Protein AF-A0A938YVT5-F1 (afdb_monomer_lite)

Foldseek 3Di:
DKDKDKAPLADDDPVLQVVLQVVLVVDPQWPHKGKDFLDPVVLVVCVVVVRHDPVSVPGDRRIIMMMTDGDDPVCVVVSVVSSVVSVVVVVVVPPDDDDDDDDPVVVCVVCVVAQEDEADDAQVPVLVVLVVQVVSNHAYAACHDPHDLVSLLVSLVSQLVSLHAHQDDNFQWKQAQNNTDHDADNADAAAEAEEELFHVLLRLLQVLLRVVVGHYRIHGHRHNCCLEPSNLNSNVLSSVVVLLPPPSHQEYEYEHEAGDPVSVVVNVVSQVPGPHQYEYEHEPDDDPDADVSYHYDHDSNLSSVQRNCSVVVHDDDDDPPPDPPDPDDDDPPPDDDDDDDPGPVVLSSVQSVCCVVVVPDDPVDPDPPDNDDD

Radius of gyration: 23.54 Å; chains: 1; bounding box: 51×66×63 Å

Secondary structure (DSSP, 8-state):
-EEEEEETT----HHHHHHHHHHHTTSTTEEEEEEEE--HHHHHHHHHTT---GGGGG--TTSEEEEEEES-TTHHHHHHHHHHHHHHHHHH---S-----SSHHHHHHHTTT--EEEE-S-GGGHHHHHHHHHHTT-EEEE------HHHHHHHHHHHHHTT--EE-SS--EEEETTEEEES-----EEEEEEEEE-HHHHHHHHHHHHHTT--EEEEEE--TTTTSTTT-SHHHHHHHHHHHH-TT--EEEEEESS--HHHHHHHHHHHHH-SS-EEEEETT------BTTEEEESSHHHHHHHHHHHHHTPPP---------------TT--------S-HHHHHHHHHHHHHHHT--------TT-S---

Structure (mmCIF, N/CA/C/O backbone):
data_AF-A0A938YVT5-F1
#
_entry.id   AF-A0A938YVT5-F1
#
loop_
_atom_site.group_PDB
_atom_site.id
_atom_site.type_symbol
_atom_site.label_atom_id
_atom_site.label_alt_id
_atom_site.label_comp_id
_atom_site.label_asym_id
_atom_site.label_entity_id
_atom_site.label_seq_id
_atom_site.pdbx_PDB_ins_code
_atom_site.Cartn_x
_atom_site.Cartn_y
_atom_site.Cartn_z
_atom_site.occupancy
_atom_site.B_iso_or_equiv
_atom_site.auth_seq_id
_atom_site.auth_comp_id
_atom_site.auth_asym_id
_atom_site.auth_atom_id
_atom_site.pdbx_PDB_model_num
ATOM 1 N N . MET A 1 1 ? -19.093 25.536 27.080 1.00 87.38 1 MET A N 1
ATOM 2 C CA . MET A 1 1 ? -18.397 24.884 28.216 1.00 87.38 1 MET A CA 1
ATOM 3 C C . MET A 1 1 ? -18.103 23.457 27.808 1.00 87.38 1 MET A C 1
ATOM 5 O O . MET A 1 1 ? -18.928 22.855 27.132 1.00 87.38 1 MET A O 1
ATOM 9 N N . LEU A 1 2 ? -16.939 22.921 28.187 1.00 93.06 2 LEU A N 1
ATOM 10 C CA . LEU A 1 2 ? -16.580 21.554 27.817 1.00 93.06 2 LEU A CA 1
ATOM 11 C C . LEU A 1 2 ? -17.242 20.542 28.752 1.00 93.06 2 LEU A C 1
ATOM 13 O O . LEU A 1 2 ? -17.018 20.585 29.959 1.00 93.06 2 LEU A O 1
ATOM 17 N N . HIS A 1 3 ? -17.982 19.600 28.178 1.00 92.88 3 HIS A N 1
ATOM 18 C CA . HIS A 1 3 ? -18.572 18.459 28.871 1.00 92.88 3 HIS A CA 1
ATOM 19 C C . HIS A 1 3 ? -17.987 17.167 28.312 1.00 92.88 3 HIS A C 1
ATOM 21 O O . HIS A 1 3 ? -17.927 16.986 27.096 1.00 92.88 3 HIS A O 1
ATOM 27 N N . THR A 1 4 ? -17.531 16.270 29.189 1.00 94.38 4 THR A N 1
ATOM 28 C CA . THR A 1 4 ? -16.936 14.989 28.788 1.00 94.38 4 THR A CA 1
ATOM 29 C C . THR A 1 4 ? -17.816 13.824 29.196 1.00 94.38 4 THR A C 1
ATOM 31 O O . THR A 1 4 ? -18.250 13.716 30.338 1.00 94.38 4 THR A O 1
ATOM 34 N N . ILE A 1 5 ? -18.045 12.915 28.255 1.00 93.50 5 ILE A N 1
ATOM 35 C CA . ILE A 1 5 ? -18.789 11.679 28.475 1.00 93.50 5 ILE A CA 1
ATOM 36 C C . ILE A 1 5 ? -17.874 10.512 28.116 1.00 93.50 5 ILE A C 1
ATOM 38 O O . ILE A 1 5 ? -17.305 10.464 27.026 1.00 93.50 5 ILE A O 1
ATOM 42 N N . ILE A 1 6 ? -17.723 9.561 29.038 1.00 94.31 6 ILE A N 1
ATOM 43 C CA . ILE A 1 6 ? -16.903 8.361 28.839 1.00 94.31 6 ILE A CA 1
ATOM 44 C C . ILE A 1 6 ? -17.820 7.141 28.846 1.00 94.31 6 ILE A C 1
ATOM 46 O O . ILE A 1 6 ? -18.331 6.748 29.896 1.00 94.31 6 ILE A O 1
ATOM 50 N N . GLN A 1 7 ? -17.986 6.504 27.689 1.00 91.88 7 GLN A N 1
ATOM 51 C CA . GLN A 1 7 ? -18.681 5.227 27.580 1.00 91.88 7 GLN A CA 1
ATOM 52 C C . GLN A 1 7 ? -17.684 4.077 27.746 1.00 91.88 7 GLN A C 1
ATOM 54 O O . GLN A 1 7 ? -16.850 3.797 26.879 1.00 91.88 7 GLN A O 1
ATOM 59 N N . LYS A 1 8 ? -17.751 3.428 28.912 1.00 90.81 8 LYS A N 1
ATOM 60 C CA . LYS A 1 8 ? -16.802 2.388 29.316 1.00 90.81 8 LYS A CA 1
ATOM 61 C C . LYS A 1 8 ? -16.929 1.123 28.475 1.00 90.81 8 LYS A C 1
ATOM 63 O O . LYS A 1 8 ? -18.033 0.623 28.283 1.00 90.81 8 LYS A O 1
ATOM 68 N N . ASN A 1 9 ? -15.787 0.572 28.056 1.00 85.56 9 ASN A N 1
ATOM 69 C CA . ASN A 1 9 ? -15.694 -0.649 27.241 1.00 85.56 9 ASN A CA 1
ATOM 70 C C . ASN A 1 9 ? -16.525 -0.613 25.942 1.00 85.56 9 ASN A C 1
ATOM 72 O O . ASN A 1 9 ? -16.934 -1.664 25.447 1.00 85.56 9 ASN A O 1
ATOM 76 N N . ASN A 1 10 ? -16.784 0.577 25.397 1.00 85.19 10 ASN A N 1
ATOM 77 C CA . ASN A 1 10 ? -17.474 0.742 24.125 1.00 85.19 10 ASN A CA 1
ATOM 78 C C . ASN A 1 10 ? -16.449 0.999 23.014 1.00 85.19 10 ASN A C 1
ATOM 80 O O . ASN A 1 10 ? -16.225 2.137 22.613 1.00 85.19 10 ASN A O 1
ATOM 84 N N . TYR A 1 11 ? -15.768 -0.057 22.566 1.00 84.38 11 TYR A N 1
ATOM 85 C CA . TYR A 1 11 ? -14.802 0.060 21.476 1.00 84.38 11 TYR A CA 1
ATOM 86 C C . TYR A 1 11 ? -15.515 0.260 20.138 1.00 84.38 11 TYR A C 1
ATOM 88 O O . TYR A 1 11 ? -16.380 -0.534 19.775 1.00 84.38 11 TYR A O 1
ATOM 96 N N . GLN A 1 12 ? -15.105 1.288 19.396 1.00 83.75 12 GLN A N 1
ATOM 97 C CA . GLN A 1 12 ? -15.623 1.607 18.069 1.00 83.75 12 GLN A CA 1
ATOM 98 C C . GLN A 1 12 ? -14.471 1.871 17.096 1.00 83.75 12 GLN A C 1
ATOM 100 O O . GLN A 1 12 ? -13.411 2.371 17.483 1.00 83.75 12 GLN A O 1
ATOM 105 N N . ASP A 1 13 ? -14.691 1.550 15.820 1.00 80.38 13 ASP A N 1
ATOM 106 C CA . ASP A 1 13 ? -13.748 1.892 14.755 1.00 80.38 13 ASP A CA 1
ATOM 107 C C . ASP A 1 13 ? -13.672 3.418 14.552 1.00 80.38 13 ASP A C 1
ATOM 109 O O . ASP A 1 13 ? -14.648 4.148 14.743 1.00 80.38 13 ASP A O 1
ATOM 113 N N . SER A 1 14 ? -12.505 3.916 14.137 1.00 78.38 14 SER A N 1
ATOM 114 C CA . SER A 1 14 ? -12.262 5.356 13.980 1.00 78.38 14 SER A CA 1
ATOM 115 C C . SER A 1 14 ? -13.171 6.019 12.935 1.00 78.38 14 SER A C 1
ATOM 117 O O . SER A 1 14 ? -13.504 7.193 13.086 1.00 78.38 14 SER A O 1
ATOM 119 N N . ILE A 1 15 ? -13.626 5.288 11.911 1.00 79.75 15 ILE A N 1
ATOM 120 C CA . ILE A 1 15 ? -14.583 5.786 10.912 1.00 79.75 15 ILE A CA 1
ATOM 121 C C . ILE A 1 15 ? -15.955 5.998 11.551 1.00 79.75 15 ILE A C 1
ATOM 123 O O . ILE A 1 15 ? -16.574 7.039 11.335 1.00 79.75 15 ILE A O 1
ATOM 127 N N . VAL A 1 16 ? -16.417 5.044 12.366 1.00 86.44 16 VAL A N 1
ATOM 128 C CA . VAL A 1 16 ? -17.695 5.148 13.091 1.00 86.44 16 VAL A CA 1
ATOM 129 C C . VAL A 1 16 ? -17.673 6.381 13.993 1.00 86.44 16 VAL A C 1
ATOM 131 O O . VAL A 1 16 ? -18.601 7.185 13.956 1.00 86.44 16 VAL A O 1
ATOM 134 N N . LEU A 1 17 ? -16.577 6.584 14.727 1.00 91.38 17 LEU A N 1
ATOM 135 C CA . LEU A 1 17 ? -16.385 7.736 15.612 1.00 91.38 17 LEU A CA 1
ATOM 136 C C . LEU A 1 17 ? -16.320 9.074 14.859 1.00 91.38 17 LEU A C 1
ATOM 138 O O . LEU A 1 17 ? -16.900 10.064 15.305 1.00 91.38 17 LEU A O 1
ATOM 142 N N . MET A 1 18 ? -15.662 9.111 13.698 1.00 89.50 18 MET A N 1
ATOM 143 C CA . MET A 1 18 ? -15.599 10.303 12.846 1.00 89.50 18 MET A CA 1
ATOM 144 C C . MET A 1 18 ? -16.979 10.662 12.278 1.00 89.50 18 MET A C 1
ATOM 146 O O . MET A 1 18 ? -17.389 11.821 12.321 1.00 89.50 18 MET A O 1
ATOM 150 N N . LEU A 1 19 ? -17.713 9.674 11.761 1.00 90.56 19 LEU A N 1
ATOM 151 C CA . LEU A 1 19 ? -19.069 9.871 11.249 1.00 90.56 19 LEU A CA 1
ATOM 152 C C . LEU A 1 19 ? -20.026 10.317 12.359 1.00 90.56 19 LEU A C 1
ATOM 154 O O . LEU A 1 19 ? -20.829 11.222 12.138 1.00 90.56 19 LEU A O 1
ATOM 158 N N . LEU A 1 20 ? -19.898 9.734 13.553 1.00 93.75 20 LEU A N 1
ATOM 159 C CA . LEU A 1 20 ? -20.647 10.154 14.729 1.00 93.75 20 LEU A CA 1
ATOM 160 C C . LEU A 1 20 ? -20.314 11.602 15.109 1.00 93.75 20 LEU A C 1
ATOM 162 O O . LEU A 1 20 ? -21.226 12.398 15.294 1.00 93.75 20 LEU A O 1
ATOM 166 N N . THR A 1 21 ? -19.030 11.972 15.145 1.00 94.31 21 THR A N 1
ATOM 167 C CA . THR A 1 21 ? -18.591 13.356 15.403 1.00 94.31 21 THR A CA 1
ATOM 168 C C . THR A 1 21 ? -19.247 14.332 14.426 1.00 94.31 21 THR A C 1
ATOM 170 O O . THR A 1 21 ? -19.845 15.319 14.850 1.00 94.31 21 THR A O 1
ATOM 173 N N . ASN A 1 22 ? -19.215 14.027 13.125 1.00 92.56 22 ASN A N 1
ATOM 174 C CA . ASN A 1 22 ? -19.848 14.860 12.102 1.00 92.56 22 ASN A CA 1
ATOM 175 C C . ASN A 1 22 ? -21.363 14.965 12.291 1.00 92.56 22 ASN A C 1
ATOM 177 O O . ASN A 1 22 ? -21.921 16.036 12.083 1.00 92.56 22 ASN A O 1
ATOM 181 N N . ARG A 1 23 ? -22.027 13.874 12.693 1.00 92.19 23 ARG A N 1
ATOM 182 C CA . ARG A 1 23 ? -23.467 13.863 12.973 1.00 92.19 23 ARG A CA 1
ATOM 183 C C . ARG A 1 23 ? -23.804 14.742 14.176 1.00 92.19 23 ARG A C 1
ATOM 185 O O . ARG A 1 23 ? -24.714 15.558 14.083 1.00 92.19 23 ARG A O 1
ATOM 192 N N . LEU A 1 24 ? -23.034 14.652 15.259 1.00 93.81 24 LEU A N 1
ATOM 193 C CA . LEU A 1 24 ? -23.232 15.489 16.445 1.00 93.81 24 LEU A CA 1
ATOM 194 C C . LEU A 1 24 ? -23.033 16.977 16.138 1.00 93.81 24 LEU A C 1
ATOM 196 O O . LEU A 1 24 ? -23.831 17.792 16.579 1.00 93.81 24 LEU A O 1
ATOM 200 N N . LEU A 1 25 ? -22.053 17.335 15.306 1.00 94.00 25 LEU A N 1
ATOM 201 C CA . LEU A 1 25 ? -21.836 18.721 14.869 1.00 94.00 25 LEU A CA 1
ATOM 202 C C . LEU A 1 25 ? -23.013 19.325 14.072 1.00 94.00 25 LEU A C 1
ATOM 204 O O . LEU A 1 25 ? -23.014 20.527 13.821 1.00 94.00 25 LEU A O 1
ATOM 208 N N . THR A 1 26 ? -24.008 18.526 13.667 1.00 94.00 26 THR A N 1
ATOM 209 C CA . THR A 1 26 ? -25.237 19.034 13.027 1.00 94.00 26 THR A CA 1
ATOM 210 C C . THR A 1 26 ? -26.351 19.396 14.013 1.00 94.00 26 THR A C 1
ATOM 212 O O . THR A 1 26 ? -27.352 19.977 13.596 1.00 94.00 26 THR A O 1
ATOM 215 N N . ILE A 1 27 ? -26.198 19.065 15.299 1.00 92.88 27 ILE A N 1
ATOM 216 C CA . ILE A 1 27 ? -27.191 19.348 16.339 1.00 92.88 27 ILE A CA 1
ATOM 217 C C . ILE A 1 27 ? -27.088 20.821 16.753 1.00 92.88 27 ILE A C 1
ATOM 219 O O . ILE A 1 27 ? -26.014 21.316 17.097 1.00 92.88 27 ILE A O 1
ATOM 223 N N . GLU A 1 28 ? -28.221 21.524 16.741 1.00 92.56 28 GLU A N 1
ATOM 224 C CA . GLU A 1 28 ? -28.302 22.917 17.185 1.00 92.56 28 GLU A CA 1
ATOM 225 C C . GLU A 1 28 ? -27.920 23.046 18.671 1.00 92.56 28 GLU A C 1
ATOM 227 O O . GLU A 1 28 ? -28.329 22.240 19.504 1.00 92.56 28 GLU A O 1
ATOM 232 N N . GLY A 1 29 ? -27.107 24.055 18.997 1.00 91.25 29 GLY A N 1
ATOM 233 C CA . GLY A 1 29 ? -26.601 24.294 20.354 1.00 91.25 29 GLY A CA 1
ATOM 234 C C . GLY A 1 29 ? -25.280 23.585 20.692 1.00 91.25 29 GLY A C 1
ATOM 235 O O . GLY A 1 29 ? -24.746 23.788 21.782 1.00 91.25 29 GLY A O 1
ATOM 236 N N . ILE A 1 30 ? -24.710 22.815 19.756 1.00 93.25 30 ILE A N 1
ATOM 237 C CA . ILE A 1 30 ? -23.340 22.292 19.848 1.00 93.25 30 ILE A CA 1
ATOM 238 C C . ILE A 1 30 ? -22.384 23.220 19.100 1.00 93.25 30 ILE A C 1
ATOM 240 O O . ILE A 1 30 ? -22.423 23.319 17.876 1.00 93.25 30 ILE A O 1
ATOM 244 N N . ASN A 1 31 ? -21.484 23.876 19.834 1.00 92.06 31 ASN A N 1
ATOM 245 C CA . ASN A 1 31 ? -20.454 24.735 19.244 1.00 92.06 31 ASN A CA 1
ATOM 246 C C . ASN A 1 31 ? -19.311 23.904 18.653 1.00 92.06 31 ASN A C 1
ATOM 248 O O . ASN A 1 31 ? -18.745 24.248 17.616 1.00 92.06 31 ASN A O 1
ATOM 252 N N . ASN A 1 32 ? -18.955 22.813 19.333 1.00 93.31 32 ASN A N 1
ATOM 253 C CA . ASN A 1 32 ? -17.935 21.876 18.889 1.00 93.31 32 ASN A CA 1
ATOM 254 C C . ASN A 1 32 ? -18.160 20.496 19.522 1.00 93.31 32 ASN A C 1
ATOM 256 O O . ASN A 1 32 ? -18.715 20.388 20.614 1.00 93.31 32 ASN A O 1
ATOM 260 N N . ALA A 1 33 ? -17.702 19.439 18.862 1.00 94.06 33 ALA A N 1
ATOM 261 C CA . ALA A 1 33 ? -17.760 18.080 19.377 1.00 94.06 33 ALA A CA 1
ATOM 262 C C . ALA A 1 33 ? -16.598 17.250 18.831 1.00 94.06 33 ALA A C 1
ATOM 264 O O . ALA A 1 33 ? -16.148 17.450 17.704 1.00 94.06 33 ALA A O 1
ATOM 265 N N . SER A 1 34 ? -16.129 16.287 19.619 1.00 94.38 34 SER A N 1
ATOM 266 C CA . SER A 1 34 ? -15.177 15.275 19.162 1.00 94.38 34 SER A CA 1
ATOM 267 C C . SER A 1 34 ? -15.424 13.953 19.877 1.00 94.38 34 SER A C 1
ATOM 269 O O . SER A 1 34 ? -15.519 13.918 21.107 1.00 94.38 34 SER A O 1
ATOM 271 N N . VAL A 1 35 ? -15.530 12.870 19.102 1.00 95.00 35 VAL A N 1
ATOM 272 C CA . VAL A 1 35 ? -15.652 11.500 19.611 1.00 95.00 35 VAL A CA 1
ATOM 273 C C . VAL A 1 35 ? -14.430 10.696 19.187 1.00 95.00 35 VAL A C 1
ATOM 275 O O . VAL A 1 35 ? -14.153 10.562 17.997 1.00 95.00 35 VAL A O 1
ATOM 278 N N . MET A 1 36 ? -13.689 10.140 20.146 1.00 94.00 36 MET A N 1
ATOM 279 C CA . MET A 1 36 ? -12.510 9.306 19.881 1.00 94.00 36 MET A CA 1
ATOM 280 C C . MET A 1 36 ? -12.363 8.202 20.936 1.00 94.00 36 MET A C 1
ATOM 282 O O . MET A 1 36 ? -12.920 8.285 22.028 1.00 94.00 36 MET A O 1
ATOM 286 N N . MET A 1 37 ? -11.560 7.174 20.650 1.00 94.56 37 MET A N 1
ATOM 287 C CA . MET A 1 37 ? -11.164 6.196 21.673 1.00 94.56 37 MET A CA 1
ATOM 288 C C . MET A 1 37 ? -10.243 6.838 22.717 1.00 94.56 37 MET A C 1
ATOM 290 O O . MET A 1 37 ? -9.396 7.654 22.360 1.00 94.56 37 MET A O 1
ATOM 294 N N . GLY A 1 38 ? -10.324 6.420 23.981 1.00 91.75 38 GLY A N 1
ATOM 295 C CA . GLY A 1 38 ? -9.526 6.924 25.109 1.00 91.75 38 GLY A CA 1
ATOM 296 C C . GLY A 1 38 ? -8.047 6.507 25.120 1.00 91.75 38 GLY A C 1
ATOM 297 O O . GLY A 1 38 ? -7.466 6.309 26.191 1.00 91.75 38 GLY A O 1
ATOM 298 N N . THR A 1 39 ? -7.425 6.348 23.950 1.00 89.19 39 THR A N 1
ATOM 299 C CA . THR A 1 39 ? -6.002 6.007 23.808 1.00 89.19 39 THR A CA 1
ATOM 300 C C . THR A 1 39 ? -5.108 7.201 24.175 1.00 89.19 39 THR A C 1
ATOM 302 O O . THR A 1 39 ? -5.536 8.349 24.042 1.00 89.19 39 THR A O 1
ATOM 305 N N . PRO A 1 40 ? -3.846 6.984 24.593 1.00 87.44 40 PRO A N 1
ATOM 306 C CA . PRO A 1 40 ? -2.913 8.083 24.860 1.00 87.44 40 PRO A CA 1
ATOM 307 C C . PRO A 1 40 ? -2.756 9.058 23.682 1.00 87.44 40 PRO A C 1
ATOM 309 O O . PRO A 1 40 ? -2.817 10.264 23.890 1.00 87.44 40 PRO A O 1
ATOM 312 N N . ALA A 1 41 ? -2.654 8.544 22.450 1.00 84.12 41 ALA A N 1
ATOM 313 C CA . ALA A 1 41 ? -2.523 9.368 21.246 1.00 84.12 41 ALA A CA 1
ATOM 314 C C . ALA A 1 41 ? -3.745 10.277 21.024 1.00 84.12 41 ALA A C 1
ATOM 316 O O . ALA A 1 41 ? -3.597 11.472 20.785 1.00 84.12 41 ALA A O 1
ATOM 317 N N . ASN A 1 42 ? -4.960 9.742 21.176 1.00 89.19 42 ASN A N 1
ATOM 318 C CA . ASN A 1 42 ? -6.177 10.539 21.017 1.00 89.19 42 ASN A CA 1
ATOM 319 C C . ASN A 1 42 ? -6.340 11.572 22.137 1.00 89.19 42 ASN A C 1
ATOM 321 O O . ASN A 1 42 ? -6.806 12.679 21.883 1.00 89.19 42 ASN A O 1
ATOM 325 N N . LYS A 1 43 ? -5.904 11.264 23.366 1.00 91.31 43 LYS A N 1
ATOM 326 C CA . LYS A 1 43 ? -5.869 12.252 24.458 1.00 91.31 43 LYS A CA 1
ATOM 327 C C . LYS A 1 43 ? -4.985 13.449 24.114 1.00 91.31 43 LYS A C 1
ATOM 329 O O . LYS A 1 43 ? -5.331 14.573 24.468 1.00 91.31 43 LYS A O 1
ATOM 334 N N . ASP A 1 44 ? -3.873 13.232 23.418 1.00 87.94 44 ASP A N 1
ATOM 335 C CA . ASP A 1 44 ? -3.028 14.331 22.952 1.00 87.94 44 ASP A CA 1
ATOM 336 C C . ASP A 1 44 ? -3.705 15.135 21.831 1.00 87.94 44 ASP A C 1
ATOM 338 O O . ASP A 1 44 ? -3.640 16.363 21.856 1.00 87.94 44 ASP A O 1
ATOM 342 N N . ILE A 1 45 ? -4.469 14.487 20.941 1.00 88.94 45 ILE A N 1
ATOM 343 C CA . ILE A 1 45 ? -5.306 15.178 19.940 1.00 88.94 45 ILE A CA 1
ATOM 344 C C . ILE A 1 45 ? -6.328 16.100 20.621 1.00 88.94 45 ILE A C 1
ATOM 346 O O . ILE A 1 45 ? -6.442 17.268 20.244 1.00 88.94 45 ILE A O 1
ATOM 350 N N . PHE A 1 46 ? -7.017 15.629 21.666 1.00 91.31 46 PHE A N 1
ATOM 351 C CA . PHE A 1 46 ? -7.931 16.472 22.443 1.00 91.31 46 PHE A CA 1
ATOM 352 C C . PHE A 1 46 ? -7.219 17.679 23.071 1.00 91.31 46 PHE A C 1
ATOM 354 O O . PHE A 1 46 ? -7.769 18.780 23.054 1.00 91.31 46 PHE A O 1
ATOM 361 N N . LYS A 1 47 ? -5.989 17.519 23.587 1.00 90.62 47 LYS A N 1
ATOM 362 C CA . LYS A 1 47 ? -5.213 18.640 24.159 1.00 90.62 47 LYS A CA 1
ATOM 363 C C . LYS A 1 47 ? -4.885 19.682 23.103 1.00 90.62 47 LYS A C 1
ATOM 365 O O . LYS A 1 47 ? -5.123 20.866 23.323 1.00 90.62 47 LYS A O 1
ATOM 370 N N . THR A 1 48 ? -4.359 19.251 21.959 1.00 87.06 48 THR A N 1
ATOM 371 C CA . THR A 1 48 ? -3.995 20.154 20.861 1.00 87.06 48 THR A CA 1
ATOM 372 C C . THR A 1 48 ? -5.221 20.855 20.277 1.00 87.06 48 THR A C 1
ATOM 374 O O . THR A 1 48 ? -5.133 22.024 19.911 1.00 87.06 48 THR A O 1
ATOM 377 N N . GLY A 1 49 ? -6.368 20.173 20.236 1.00 86.06 49 GLY A N 1
ATOM 378 C CA . GLY A 1 49 ? -7.642 20.732 19.786 1.00 86.06 49 GLY A CA 1
ATOM 379 C C . GLY A 1 49 ? -8.351 21.634 20.801 1.00 86.06 49 GLY A C 1
ATOM 380 O O . GLY A 1 49 ? -9.411 22.162 20.482 1.00 86.06 49 GLY A O 1
ATOM 381 N N . GLY A 1 50 ? -7.812 21.807 22.015 1.00 90.62 50 GLY A N 1
ATOM 382 C CA . GLY A 1 50 ? -8.459 22.595 23.070 1.00 90.62 50 GLY A CA 1
ATOM 383 C C . GLY A 1 50 ? -9.726 21.951 23.648 1.00 90.62 50 GLY A C 1
ATOM 384 O O . GLY A 1 50 ? -10.526 22.639 24.268 1.00 90.62 50 GLY A O 1
ATOM 385 N N . LEU A 1 51 ? -9.902 20.641 23.457 1.00 92.00 51 LEU A N 1
ATOM 386 C CA . LEU A 1 51 ? -11.057 19.849 23.893 1.00 92.00 51 LEU A CA 1
ATOM 387 C C . LEU A 1 51 ? -10.691 18.863 25.019 1.00 92.00 51 LEU A C 1
ATOM 389 O O . LEU A 1 51 ? -11.413 17.909 25.278 1.00 92.00 51 LEU A O 1
ATOM 393 N N . TYR A 1 52 ? -9.544 19.024 25.676 1.00 92.31 52 TYR A N 1
ATOM 394 C CA . TYR A 1 52 ? -9.150 18.136 26.769 1.00 92.31 52 TYR A CA 1
ATOM 395 C C . TYR A 1 52 ? -9.756 18.580 28.102 1.00 92.31 52 TYR A C 1
ATOM 397 O O . TYR A 1 52 ? -9.665 19.748 28.476 1.00 92.31 52 TYR A O 1
ATOM 405 N N . THR A 1 53 ? -10.288 17.623 28.859 1.00 92.62 53 THR A N 1
ATOM 406 C CA . THR A 1 53 ? -10.777 17.808 30.232 1.00 92.62 53 THR A CA 1
ATOM 407 C C . THR A 1 53 ? -10.038 16.872 31.190 1.00 92.62 53 THR A C 1
ATOM 409 O O . THR A 1 53 ? -9.515 15.828 30.790 1.00 92.62 53 THR A O 1
ATOM 412 N N . GLU A 1 54 ? -9.990 17.211 32.481 1.00 91.38 54 GLU A N 1
ATOM 413 C CA . GLU A 1 54 ? -9.329 16.357 33.482 1.00 91.38 54 GLU A CA 1
ATOM 414 C C . GLU A 1 54 ? -9.989 14.974 33.608 1.00 91.38 54 GLU A C 1
ATOM 416 O O . GLU A 1 54 ? -9.302 13.974 33.834 1.00 91.38 54 GLU A O 1
ATOM 421 N N . GLU A 1 55 ? -11.301 14.892 33.383 1.00 89.69 55 GLU A N 1
ATOM 422 C CA . GLU A 1 55 ? -12.103 13.664 33.442 1.00 89.69 55 GLU A CA 1
ATOM 423 C C . GLU A 1 55 ? -11.602 12.594 32.461 1.00 89.69 55 GLU A C 1
ATOM 425 O O . GLU A 1 55 ? -11.613 11.398 32.771 1.00 89.69 55 GLU A O 1
ATOM 430 N N . MET A 1 56 ? -11.058 13.021 31.316 1.00 88.25 56 MET A N 1
ATOM 431 C CA . MET A 1 56 ? -10.495 12.158 30.274 1.00 88.25 56 MET A CA 1
ATOM 432 C C . MET A 1 56 ? -9.280 11.341 30.740 1.00 88.25 56 MET A C 1
ATOM 434 O O . MET A 1 56 ? -8.961 10.295 30.161 1.00 88.25 56 MET A O 1
ATOM 438 N N . SER A 1 57 ? -8.600 11.762 31.811 1.00 87.81 57 SER A N 1
ATOM 439 C CA . SER A 1 57 ? -7.502 10.987 32.404 1.00 87.81 57 SER A CA 1
ATOM 440 C C . SER A 1 57 ? -7.940 9.565 32.787 1.00 87.81 57 SER A C 1
ATOM 442 O O . SER A 1 57 ? -7.164 8.627 32.603 1.00 87.81 57 SER A O 1
ATOM 444 N N . ASN A 1 58 ? -9.213 9.389 33.161 1.00 90.25 58 ASN A N 1
ATOM 445 C CA . ASN A 1 58 ? -9.817 8.114 33.556 1.00 90.25 58 ASN A CA 1
ATOM 446 C C . ASN A 1 58 ? -10.222 7.207 32.382 1.00 90.25 58 ASN A C 1
ATOM 448 O O . ASN A 1 58 ? -10.653 6.073 32.612 1.00 90.25 58 ASN A O 1
ATOM 452 N N . ALA A 1 59 ? -10.149 7.684 31.136 1.00 92.44 59 ALA A N 1
ATOM 453 C CA . ALA A 1 59 ? -10.456 6.876 29.959 1.00 92.44 59 ALA A CA 1
ATOM 454 C C . ALA A 1 59 ? -9.302 5.921 29.623 1.00 92.44 59 ALA A C 1
ATOM 456 O O . ALA A 1 59 ? -8.127 6.269 29.749 1.00 92.44 59 ALA A O 1
ATOM 457 N N . THR A 1 60 ? -9.631 4.718 29.176 1.00 90.81 60 THR A N 1
ATOM 458 C CA . THR A 1 60 ? -8.676 3.724 28.677 1.00 90.81 60 THR A CA 1
ATOM 459 C C . THR A 1 60 ? -8.836 3.546 27.168 1.00 90.81 60 THR A C 1
ATOM 461 O O . THR A 1 60 ? -9.798 4.031 26.578 1.00 90.81 60 THR A O 1
ATOM 464 N N . SER A 1 61 ? -7.930 2.802 26.530 1.00 88.19 61 SER A N 1
ATOM 465 C CA . SER A 1 61 ? -7.997 2.518 25.089 1.00 88.19 61 SER A CA 1
ATOM 466 C C . SER A 1 61 ? -9.269 1.780 24.639 1.00 88.19 61 SER A C 1
ATOM 468 O O . SER A 1 61 ? -9.559 1.776 23.447 1.00 88.19 61 SER A O 1
ATOM 470 N N . ASN A 1 62 ? -10.020 1.175 25.566 1.00 86.38 62 ASN A N 1
ATOM 471 C CA . ASN A 1 62 ? -11.280 0.477 25.286 1.00 86.38 62 ASN A CA 1
ATOM 472 C C . ASN A 1 62 ? -12.521 1.359 25.498 1.00 86.38 62 ASN A C 1
ATOM 474 O O . ASN A 1 62 ? -13.636 0.895 25.272 1.00 86.38 62 ASN A O 1
ATOM 478 N N . ASP A 1 63 ? -12.350 2.598 25.961 1.00 91.56 63 ASP A N 1
ATOM 479 C CA . ASP A 1 63 ? -13.456 3.504 26.258 1.00 91.56 63 ASP A CA 1
ATOM 480 C C . ASP A 1 63 ? -13.664 4.486 25.103 1.00 91.56 63 ASP A C 1
ATOM 482 O O . ASP A 1 63 ? -12.699 5.078 24.615 1.00 91.56 63 ASP A O 1
ATOM 486 N N . MET A 1 64 ? -14.915 4.706 24.704 1.00 93.94 64 MET A N 1
ATOM 487 C CA . MET A 1 64 ? -15.263 5.802 23.800 1.00 93.94 64 MET A CA 1
ATOM 488 C C . MET A 1 64 ? -15.401 7.087 24.617 1.00 93.94 64 MET A C 1
ATOM 490 O O . MET A 1 64 ? -16.109 7.122 25.626 1.00 93.94 64 MET A O 1
ATOM 494 N N . VAL A 1 65 ? -14.709 8.137 24.188 1.00 95.56 65 VAL A N 1
ATOM 495 C CA . VAL A 1 65 ? -14.707 9.451 24.828 1.00 95.56 65 VAL A CA 1
ATOM 496 C C . VAL A 1 65 ? -15.344 10.457 23.889 1.00 95.56 65 VAL A C 1
ATOM 498 O O . VAL A 1 65 ? -14.906 10.620 22.752 1.00 95.56 65 VAL A O 1
ATOM 501 N N . LEU A 1 66 ? -16.350 11.149 24.400 1.00 94.75 66 LEU A N 1
ATOM 502 C CA . LEU A 1 66 ? -17.006 12.274 23.762 1.00 94.75 66 LEU A CA 1
ATOM 503 C C . LEU A 1 66 ? -16.662 13.543 24.535 1.00 94.75 66 LEU A C 1
ATOM 505 O O . LEU A 1 66 ? -16.816 13.575 25.756 1.00 94.75 66 LEU A O 1
ATOM 509 N N . VAL A 1 67 ? -16.268 14.593 23.823 1.00 95.56 67 VAL A N 1
ATOM 510 C CA . VAL A 1 67 ? -16.200 15.948 24.375 1.00 95.56 67 VAL A CA 1
ATOM 511 C C . VAL A 1 67 ? -17.105 16.859 23.566 1.00 95.56 67 VAL A C 1
ATOM 513 O O . VAL A 1 67 ? -17.007 16.890 22.341 1.00 95.56 67 VAL A O 1
ATOM 516 N N . LEU A 1 68 ? -17.967 17.591 24.264 1.00 94.44 68 LEU A N 1
ATOM 517 C CA . LEU A 1 68 ? -18.905 18.563 23.715 1.00 94.44 68 LEU A CA 1
ATOM 518 C C . LEU A 1 68 ? -18.544 19.956 24.220 1.00 94.44 68 LEU A C 1
ATOM 520 O O . LEU A 1 68 ? -18.310 20.121 25.413 1.00 94.44 68 LEU A O 1
ATOM 524 N N . ASP A 1 69 ? -18.552 20.951 23.342 1.00 94.44 69 ASP A N 1
ATOM 525 C CA . ASP A 1 69 ? -18.603 22.359 23.724 1.00 94.44 69 ASP A CA 1
ATOM 526 C C . ASP A 1 69 ? -20.033 22.870 23.536 1.00 94.44 69 ASP A C 1
ATOM 528 O O . ASP A 1 69 ? -20.481 23.095 22.410 1.00 94.44 69 ASP A O 1
ATOM 532 N N . ILE A 1 70 ? -20.754 22.999 24.647 1.00 93.31 70 ILE A N 1
ATOM 533 C CA . ILE A 1 70 ? -22.176 23.366 24.702 1.00 93.31 70 ILE A CA 1
ATOM 534 C C . ILE A 1 70 ? -22.406 24.443 25.763 1.00 93.31 70 ILE A C 1
ATOM 536 O O . ILE A 1 70 ? -21.633 24.567 26.717 1.00 93.31 70 ILE A O 1
ATOM 540 N N . GLU A 1 71 ? -23.452 25.248 25.597 1.00 88.94 71 GLU A N 1
ATOM 541 C CA . GLU A 1 71 ? -23.848 26.263 26.588 1.00 88.94 71 GLU A CA 1
ATOM 542 C C . GLU A 1 71 ? -24.926 25.749 27.551 1.00 88.94 71 GLU A C 1
ATOM 544 O O . GLU A 1 71 ? -24.931 26.130 28.721 1.00 88.94 71 GLU A O 1
ATOM 549 N N . GLU A 1 72 ? -25.788 24.845 27.078 1.00 90.38 72 GLU A N 1
ATOM 550 C CA . GLU A 1 72 ? -26.941 24.320 27.810 1.00 90.38 72 GLU A CA 1
ATOM 551 C C . GLU A 1 72 ? -26.814 22.803 28.015 1.00 90.38 72 GLU A C 1
ATOM 553 O O . GLU A 1 72 ? -26.731 22.035 27.056 1.00 90.38 72 GLU A O 1
ATOM 558 N N . GLU A 1 73 ? -26.823 22.348 29.273 1.00 87.56 73 GLU A N 1
ATOM 559 C CA . GLU A 1 73 ? -26.685 20.920 29.615 1.00 87.56 73 GLU A CA 1
ATOM 560 C C . GLU A 1 73 ? -27.878 20.062 29.154 1.00 87.56 73 GLU A C 1
ATOM 562 O O . GLU A 1 73 ? -27.732 18.853 28.988 1.00 87.56 73 GLU A O 1
ATOM 567 N N . GLU A 1 74 ? -29.040 20.665 28.885 1.00 89.19 74 GLU A N 1
ATOM 568 C CA . GLU A 1 74 ? -30.248 19.970 28.402 1.00 89.19 74 GLU A CA 1
ATOM 569 C C . GLU A 1 74 ? -30.016 19.258 27.053 1.00 89.19 74 GLU A C 1
ATOM 571 O O . GLU A 1 74 ? -30.653 18.249 26.743 1.00 89.19 74 GLU A O 1
ATOM 576 N N . ILE A 1 75 ? -29.031 19.721 26.274 1.00 91.06 75 ILE A N 1
ATOM 577 C CA . ILE A 1 75 ? -28.633 19.128 24.990 1.00 91.06 75 ILE A CA 1
ATOM 578 C C . ILE A 1 75 ? -27.988 17.744 25.179 1.00 91.06 75 ILE A C 1
ATOM 580 O O . ILE A 1 75 ? -28.036 16.911 24.271 1.00 91.06 75 ILE A O 1
ATOM 584 N N . ILE A 1 76 ? -27.424 17.450 26.357 1.00 90.81 76 ILE A N 1
ATOM 585 C CA . ILE A 1 76 ? -26.710 16.193 26.627 1.00 90.81 76 ILE A CA 1
ATOM 586 C C . ILE A 1 76 ? -27.620 14.976 26.421 1.00 90.81 76 ILE A C 1
ATOM 588 O O . ILE A 1 76 ? -27.182 13.986 25.834 1.00 90.81 76 ILE A O 1
ATOM 592 N N . GLU A 1 77 ? -28.886 15.039 26.844 1.00 90.75 77 GLU A N 1
ATOM 593 C CA . GLU A 1 77 ? -29.832 13.929 26.651 1.00 90.75 77 GLU A CA 1
ATOM 594 C C . GLU A 1 77 ? -30.101 13.665 25.164 1.00 90.75 77 GLU A C 1
ATOM 596 O O . GLU A 1 77 ? -30.118 12.512 24.725 1.00 90.75 77 GLU A O 1
ATOM 601 N N . THR A 1 78 ? -30.228 14.733 24.371 1.00 91.12 78 THR A N 1
ATOM 602 C CA . THR A 1 78 ? -30.402 14.642 22.914 1.00 91.12 78 THR A CA 1
ATOM 603 C C . THR A 1 78 ? -29.174 14.009 22.262 1.00 91.12 78 THR A C 1
ATOM 605 O O . THR A 1 78 ? -29.305 13.110 21.433 1.00 91.12 78 THR A O 1
ATOM 608 N N . VAL A 1 79 ? -27.973 14.417 22.680 1.00 92.56 79 VAL A N 1
ATOM 609 C CA . VAL A 1 79 ? -26.712 13.856 22.178 1.00 92.56 79 VAL A CA 1
ATOM 610 C C . VAL A 1 79 ? -26.585 12.372 22.502 1.00 92.56 79 VAL A C 1
ATOM 612 O O . VAL A 1 79 ? -26.231 11.588 21.624 1.00 92.56 79 VAL A O 1
ATOM 615 N N . LEU A 1 80 ? -26.888 11.965 23.736 1.00 91.88 80 LEU A N 1
ATOM 616 C CA . LEU A 1 80 ? -26.839 10.557 24.133 1.00 91.88 80 LEU A CA 1
ATOM 617 C C . LEU A 1 80 ? -27.819 9.708 23.313 1.00 91.88 80 LEU A C 1
ATOM 619 O O . LEU A 1 80 ? -27.430 8.657 22.806 1.00 91.88 80 LEU A O 1
ATOM 623 N N . SER A 1 81 ? -29.046 10.198 23.109 1.00 92.06 81 SER A N 1
ATOM 624 C CA . SER A 1 81 ? -30.033 9.531 22.254 1.00 92.06 81 SER A CA 1
ATOM 625 C C . SER A 1 81 ? -29.550 9.394 20.807 1.00 92.06 81 SER A C 1
ATOM 627 O O . SER A 1 81 ? -29.776 8.362 20.176 1.00 92.06 81 SER A O 1
ATOM 629 N N . GLU A 1 82 ? -28.883 10.416 20.270 1.00 92.12 82 GLU A N 1
ATOM 630 C CA . GLU A 1 82 ? -28.374 10.397 18.898 1.00 92.12 82 GLU A CA 1
ATOM 631 C C . GLU A 1 82 ? -27.198 9.426 18.727 1.00 92.12 82 GLU A C 1
ATOM 633 O O . GLU A 1 82 ? -27.105 8.738 17.709 1.00 92.12 82 GLU A O 1
ATOM 638 N N . ILE A 1 83 ? -26.323 9.323 19.733 1.00 91.44 83 ILE A N 1
ATOM 639 C CA . ILE A 1 83 ? -25.237 8.335 19.769 1.00 91.44 83 ILE A CA 1
ATOM 640 C C . ILE A 1 83 ? -25.814 6.921 19.741 1.00 91.44 83 ILE A C 1
ATOM 642 O O . ILE A 1 83 ? -25.407 6.112 18.904 1.00 91.44 83 ILE A O 1
ATOM 646 N N . ASP A 1 84 ? -26.778 6.630 20.615 1.00 89.56 84 ASP A N 1
ATOM 647 C CA . ASP A 1 84 ? -27.390 5.303 20.699 1.00 89.56 84 ASP A CA 1
ATOM 648 C C . ASP A 1 84 ? -28.105 4.932 19.392 1.00 89.56 84 ASP A C 1
ATOM 650 O O . ASP A 1 84 ? -27.950 3.810 18.896 1.00 89.56 84 ASP A O 1
ATOM 654 N N . ALA A 1 85 ? -28.829 5.880 18.786 1.00 90.56 85 ALA A N 1
ATOM 655 C CA . ALA A 1 85 ? -29.470 5.693 17.487 1.00 90.56 85 ALA A CA 1
ATOM 656 C C . ALA A 1 85 ? -28.442 5.436 16.374 1.00 90.56 85 ALA A C 1
ATOM 658 O O . ALA A 1 85 ? -28.580 4.478 15.614 1.00 90.56 85 ALA A O 1
ATOM 659 N N . PHE A 1 86 ? -27.375 6.237 16.305 1.00 90.06 86 PHE A N 1
ATOM 660 C CA . PHE A 1 86 ? -26.329 6.094 15.292 1.00 90.06 86 PHE A CA 1
ATOM 661 C C . PHE A 1 86 ? -25.599 4.748 15.384 1.00 90.06 86 PHE A C 1
ATOM 663 O O . PHE A 1 86 ? -25.395 4.082 14.367 1.00 90.06 86 PHE A O 1
ATOM 670 N N . LEU A 1 87 ? -25.217 4.329 16.594 1.00 87.31 87 LEU A N 1
ATOM 671 C CA . LEU A 1 87 ? -24.539 3.049 16.812 1.00 87.31 87 LEU A CA 1
ATOM 672 C C . LEU A 1 87 ? -25.468 1.862 16.517 1.00 87.31 87 LEU A C 1
ATOM 674 O O . LEU A 1 87 ? -25.028 0.858 15.951 1.00 87.31 87 LEU A O 1
ATOM 678 N N . SER A 1 88 ? -26.758 1.992 16.837 1.00 85.50 88 SER A N 1
ATOM 679 C CA . SER A 1 88 ? -27.766 0.981 16.502 1.00 85.50 88 SER A CA 1
ATOM 680 C C . SER A 1 88 ? -27.969 0.859 14.988 1.00 85.50 88 SER A C 1
ATOM 682 O O . SER A 1 88 ? -27.966 -0.253 14.459 1.00 85.50 88 SER A O 1
ATOM 684 N N . ASP A 1 89 ? -28.070 1.975 14.265 1.00 82.19 89 ASP A N 1
ATOM 685 C CA . ASP A 1 89 ? -28.197 1.980 12.803 1.00 82.19 89 ASP A CA 1
ATOM 686 C C . ASP A 1 89 ? -26.964 1.378 12.122 1.00 82.19 89 ASP A C 1
ATOM 688 O O . ASP A 1 89 ? -27.105 0.580 11.195 1.00 82.19 89 ASP A O 1
ATOM 692 N N . GLN A 1 90 ? -25.755 1.682 12.607 1.00 74.00 90 GLN A N 1
ATOM 693 C CA . GLN A 1 90 ? -24.516 1.061 12.120 1.00 74.00 90 GLN A CA 1
ATOM 694 C C . GLN A 1 90 ? -24.548 -0.464 12.264 1.00 74.00 90 GLN A C 1
ATOM 696 O O . GLN A 1 90 ? -24.164 -1.179 11.340 1.00 74.00 90 GLN A O 1
ATOM 701 N N . SER A 1 91 ? -25.077 -0.975 13.380 1.00 63.16 91 SER A N 1
ATOM 702 C CA . SER A 1 91 ? -25.214 -2.421 13.586 1.00 63.16 91 SER A CA 1
ATOM 703 C C . SER A 1 91 ? -26.231 -3.082 12.641 1.00 63.16 91 SER A C 1
ATOM 705 O O . SER A 1 91 ? -26.041 -4.232 12.251 1.00 63.16 91 SER A O 1
ATOM 707 N N . ASN A 1 92 ? -27.267 -2.347 12.213 1.00 56.19 92 ASN A N 1
ATOM 708 C CA . ASN A 1 92 ? -28.329 -2.836 11.321 1.00 56.19 92 ASN A CA 1
ATOM 709 C C . ASN A 1 92 ? -28.021 -2.640 9.823 1.00 56.19 92 ASN A C 1
ATOM 711 O O . ASN A 1 92 ? -28.627 -3.298 8.980 1.00 56.19 92 ASN A O 1
ATOM 715 N N . SER A 1 93 ? -27.090 -1.744 9.483 1.00 52.72 93 SER A N 1
ATOM 716 C CA . SER A 1 93 ? -26.683 -1.423 8.103 1.00 52.72 93 SER A CA 1
ATOM 717 C C . SER A 1 93 ? -25.698 -2.431 7.501 1.00 52.72 93 SER A C 1
ATOM 719 O O . SER A 1 93 ? -25.333 -2.306 6.330 1.00 52.72 93 SER A O 1
ATOM 721 N N . ALA A 1 94 ? -25.258 -3.423 8.279 1.00 53.03 94 ALA A N 1
ATOM 722 C CA . ALA A 1 94 ? -24.431 -4.530 7.814 1.00 53.03 94 ALA A CA 1
ATOM 723 C C . ALA A 1 94 ? -25.253 -5.457 6.895 1.00 53.03 94 ALA A C 1
ATOM 725 O O . ALA A 1 94 ? -25.786 -6.484 7.311 1.00 53.03 94 ALA A O 1
ATOM 726 N N . GLY A 1 95 ? -25.408 -5.049 5.635 1.00 46.19 95 GLY A N 1
ATOM 727 C CA . GLY A 1 95 ? -25.918 -5.902 4.567 1.00 46.19 95 GLY A CA 1
ATOM 728 C C . GLY A 1 95 ? -24.978 -7.091 4.344 1.00 46.19 95 GLY A C 1
ATOM 729 O O . GLY A 1 95 ? -23.784 -6.889 4.157 1.00 46.19 95 GLY A O 1
ATOM 730 N N . GLU A 1 96 ? -25.566 -8.292 4.342 1.00 54.56 96 GLU A N 1
ATOM 731 C CA . GLU A 1 96 ? -24.967 -9.638 4.463 1.00 54.56 96 GLU A CA 1
ATOM 732 C C . GLU A 1 96 ? -24.615 -10.056 5.905 1.00 54.56 96 GLU A C 1
ATOM 734 O O . GLU A 1 96 ? -23.823 -9.413 6.593 1.00 54.56 96 GLU A O 1
ATOM 739 N N . GLU A 1 97 ? -25.214 -11.172 6.361 1.00 58.88 97 GLU A N 1
ATOM 740 C CA . GLU A 1 97 ? -24.919 -11.815 7.651 1.00 58.88 97 GLU A CA 1
ATOM 741 C C . GLU A 1 97 ? -23.423 -12.142 7.733 1.00 58.88 97 GLU A C 1
ATOM 743 O O . GLU A 1 97 ? -22.954 -13.193 7.292 1.00 58.88 97 GLU A O 1
ATOM 748 N N . THR A 1 98 ? -22.653 -11.227 8.313 1.00 72.25 98 THR A N 1
ATOM 749 C CA . THR A 1 98 ? -21.234 -11.446 8.557 1.00 72.25 98 THR A CA 1
ATOM 750 C C . THR A 1 98 ? -21.109 -12.445 9.701 1.00 72.25 98 THR A C 1
ATOM 752 O O . THR A 1 98 ? -21.435 -12.156 10.855 1.00 72.25 98 THR A O 1
ATOM 755 N N . GLN A 1 99 ? -20.649 -13.653 9.389 1.00 82.44 99 GLN A N 1
ATOM 756 C CA . GLN A 1 99 ? -20.422 -14.688 10.390 1.00 82.44 99 GLN A CA 1
ATOM 757 C C . GLN A 1 99 ? -19.181 -14.332 11.215 1.00 82.44 99 GLN A C 1
ATOM 759 O O . GLN A 1 99 ? -18.068 -14.275 10.697 1.00 82.44 99 GLN A O 1
ATOM 764 N N . SER A 1 100 ? -19.371 -14.087 12.513 1.00 88.00 100 SER A N 1
ATOM 765 C CA . SER A 1 100 ? -18.290 -13.726 13.433 1.00 88.00 100 SER A CA 1
ATOM 766 C C . SER A 1 100 ? -17.964 -14.865 14.398 1.00 88.00 100 SER A C 1
ATOM 768 O O . SER A 1 100 ? -18.834 -15.578 14.902 1.00 88.00 100 SER A O 1
ATOM 770 N N . VAL A 1 101 ? -16.673 -15.041 14.669 1.00 92.62 101 VAL A N 1
ATOM 771 C CA . VAL A 1 101 ? -16.143 -16.055 15.587 1.00 92.62 101 VAL A CA 1
ATOM 772 C C . VAL A 1 101 ? -15.055 -15.441 16.465 1.00 92.62 101 VAL A C 1
ATOM 774 O O . VAL A 1 101 ? -14.519 -14.383 16.157 1.00 92.62 101 VAL A O 1
ATOM 777 N N . LYS A 1 102 ? -14.742 -16.095 17.589 1.00 92.31 102 LYS A N 1
ATOM 778 C CA . LYS A 1 102 ? -13.819 -15.569 18.614 1.00 92.31 102 LYS A CA 1
ATOM 779 C C . LYS A 1 102 ? -12.533 -16.385 18.779 1.00 92.31 102 LYS A C 1
ATOM 781 O O . LYS A 1 102 ? -11.762 -16.114 19.691 1.00 92.31 102 LYS A O 1
ATOM 786 N N . THR A 1 103 ? -12.326 -17.419 17.963 1.00 94.06 103 THR A N 1
ATOM 787 C CA . THR A 1 103 ? -11.149 -18.299 18.044 1.00 94.06 103 THR A CA 1
ATOM 788 C C . THR A 1 103 ? -10.637 -18.651 16.653 1.00 94.06 103 THR A C 1
ATOM 790 O O . THR A 1 103 ? -11.431 -18.808 15.724 1.00 94.06 103 THR A O 1
ATOM 793 N N . TRP A 1 104 ? -9.319 -18.838 16.530 1.00 94.81 104 TRP A N 1
ATOM 794 C CA . TRP A 1 104 ? -8.680 -19.269 15.283 1.00 94.81 104 TRP A CA 1
ATOM 795 C C . TRP A 1 104 ? -9.230 -20.582 14.752 1.00 94.81 104 TRP A C 1
ATOM 797 O O . TRP A 1 104 ? -9.497 -20.682 13.566 1.00 94.81 104 TRP A O 1
ATOM 807 N N . GLU A 1 105 ? -9.454 -21.569 15.620 1.00 95.62 105 GLU A N 1
ATOM 808 C CA . GLU A 1 105 ? -9.999 -22.868 15.214 1.00 95.62 105 GLU A CA 1
ATOM 809 C C . GLU A 1 105 ? -11.320 -22.711 14.448 1.00 95.62 105 GLU A C 1
ATOM 811 O O . GLU A 1 105 ? -11.471 -23.230 13.346 1.00 95.62 105 GLU A O 1
ATOM 816 N N . LYS A 1 106 ? -12.247 -21.906 14.983 1.00 95.75 106 LYS A N 1
ATOM 817 C CA . LYS A 1 106 ? -13.530 -21.636 14.327 1.00 95.75 106 LYS A CA 1
ATOM 818 C C . LYS A 1 106 ? -13.370 -20.771 13.080 1.00 95.75 106 LYS A C 1
ATOM 820 O O . LYS A 1 106 ? -14.099 -20.975 12.117 1.00 95.75 106 LYS A O 1
ATOM 825 N N . ALA A 1 107 ? -12.439 -19.816 13.087 1.00 94.69 107 ALA A N 1
ATOM 826 C CA . ALA A 1 107 ? -12.170 -18.965 11.927 1.00 94.69 107 ALA A CA 1
ATOM 827 C C . ALA A 1 107 ? -11.596 -19.770 10.755 1.00 94.69 107 ALA A C 1
ATOM 829 O O . ALA A 1 107 ? -12.000 -19.567 9.615 1.00 94.69 107 ALA A O 1
ATOM 830 N N . LEU A 1 108 ? -10.694 -20.711 11.037 1.00 94.88 108 LEU A N 1
ATOM 831 C CA . LEU A 1 108 ? -10.099 -21.597 10.042 1.00 94.88 108 LEU A CA 1
ATOM 832 C C . LEU A 1 108 ? -11.091 -22.642 9.532 1.00 94.88 108 LEU A C 1
ATOM 834 O O . LEU A 1 108 ? -11.006 -23.002 8.364 1.00 94.88 108 LEU A O 1
ATOM 838 N N . ASP A 1 109 ? -12.032 -23.101 10.360 1.00 94.44 109 ASP A N 1
ATOM 839 C CA . ASP A 1 109 ? -13.113 -23.988 9.913 1.00 94.44 109 ASP A CA 1
ATOM 840 C C . ASP A 1 109 ? -14.085 -23.247 8.978 1.00 94.44 109 ASP A C 1
ATOM 842 O O . ASP A 1 109 ? -14.352 -23.687 7.857 1.00 94.44 109 ASP A O 1
ATOM 846 N N . LEU A 1 110 ? -14.524 -22.053 9.393 1.00 93.00 110 LEU A N 1
ATOM 847 C CA . LEU A 1 110 ? -15.408 -21.188 8.610 1.00 93.00 110 LEU A CA 1
ATOM 848 C C . LEU A 1 110 ? -14.765 -20.738 7.287 1.00 93.00 110 LEU A C 1
ATOM 850 O O . LEU A 1 110 ? -15.400 -20.750 6.237 1.00 93.00 110 LEU A O 1
ATOM 854 N N . GLY A 1 111 ? -13.489 -20.353 7.345 1.00 89.06 111 GLY A N 1
ATOM 855 C CA . GLY A 1 111 ? -12.693 -19.826 6.240 1.00 89.06 111 GLY A CA 1
ATOM 856 C C . GLY A 1 111 ? -11.705 -20.835 5.656 1.00 89.06 111 GLY A C 1
ATOM 857 O O . GLY A 1 111 ? -10.640 -20.436 5.177 1.00 89.06 111 GLY A O 1
ATOM 858 N N . LYS A 1 112 ? -12.006 -22.140 5.695 1.00 90.12 112 LYS A N 1
ATOM 859 C CA . LYS A 1 112 ? -11.063 -23.195 5.271 1.00 90.12 112 LYS A CA 1
ATOM 860 C C . LYS A 1 112 ? -10.507 -22.977 3.860 1.00 90.12 112 LYS A C 1
ATOM 862 O O . LYS A 1 112 ? -9.310 -23.166 3.632 1.00 90.12 112 LYS A O 1
ATOM 867 N N . ASP A 1 113 ? -11.347 -22.476 2.956 1.00 91.62 113 ASP A N 1
ATOM 868 C CA . ASP A 1 113 ? -11.014 -22.226 1.551 1.00 91.62 113 ASP A CA 1
ATOM 869 C C . ASP A 1 113 ? -10.411 -20.831 1.310 1.00 91.62 113 ASP A C 1
ATOM 871 O O . ASP A 1 113 ? -9.806 -20.593 0.261 1.00 91.62 113 ASP A O 1
ATOM 875 N N . ALA A 1 114 ? -10.505 -19.919 2.287 1.00 92.75 114 ALA A N 1
ATOM 876 C CA . ALA A 1 114 ? -9.907 -18.592 2.195 1.00 92.75 114 ALA A CA 1
ATOM 877 C C . ALA A 1 114 ? -8.383 -18.710 2.081 1.00 92.75 114 ALA A C 1
ATOM 879 O O . ALA A 1 114 ? -7.760 -19.516 2.770 1.00 92.75 114 ALA A O 1
ATOM 880 N N . LYS A 1 115 ? -7.761 -17.916 1.211 1.00 95.06 115 LYS A N 1
ATOM 881 C CA . LYS A 1 115 ? -6.301 -17.931 1.007 1.00 95.06 115 LYS A CA 1
ATOM 882 C C . LYS A 1 115 ? -5.583 -16.786 1.704 1.00 95.06 115 LYS A C 1
ATOM 884 O O . LYS A 1 115 ? -4.372 -16.856 1.869 1.00 95.06 115 LYS A O 1
ATOM 889 N N . VAL A 1 116 ? -6.323 -15.761 2.115 1.00 97.00 116 VAL A N 1
ATOM 890 C CA . VAL A 1 116 ? -5.786 -14.533 2.699 1.00 97.00 116 VAL A CA 1
ATOM 891 C C . VAL A 1 116 ? -6.431 -14.307 4.062 1.00 97.00 116 VAL A C 1
ATOM 893 O O . VAL A 1 116 ? -7.651 -14.402 4.184 1.00 97.00 116 VAL A O 1
ATOM 896 N N . ALA A 1 117 ? -5.618 -14.000 5.068 1.00 97.00 117 ALA A N 1
ATOM 897 C CA . ALA A 1 117 ? -6.053 -13.479 6.358 1.00 97.00 117 ALA A CA 1
ATOM 898 C C . ALA A 1 117 ? -5.810 -11.964 6.386 1.00 97.00 117 ALA A C 1
ATOM 900 O O . ALA A 1 117 ? -4.708 -11.513 6.074 1.00 97.00 117 ALA A O 1
ATOM 901 N N . VAL A 1 118 ? -6.827 -11.181 6.749 1.00 97.06 118 VAL A N 1
ATOM 902 C CA . VAL A 1 118 ? -6.725 -9.720 6.872 1.00 97.06 118 VAL A CA 1
ATOM 903 C C . VAL A 1 118 ? -6.687 -9.361 8.353 1.00 97.06 118 VAL A C 1
ATOM 905 O O . VAL A 1 118 ? -7.599 -9.718 9.094 1.00 97.06 118 VAL A O 1
ATOM 908 N N . LEU A 1 119 ? -5.627 -8.680 8.786 1.00 96.50 119 LEU A N 1
ATOM 909 C CA . LEU A 1 119 ? -5.387 -8.323 10.182 1.00 96.50 119 LEU A CA 1
ATOM 910 C C . LEU A 1 119 ? -5.373 -6.800 10.350 1.00 96.50 119 LEU A C 1
ATOM 912 O O . LEU A 1 119 ? -4.558 -6.105 9.743 1.00 96.50 119 LEU A O 1
ATOM 916 N N . SER A 1 120 ? -6.270 -6.303 11.202 1.00 94.94 120 SER A N 1
ATOM 917 C CA . SER A 1 120 ? -6.452 -4.883 11.537 1.00 94.94 120 SER A CA 1
ATOM 918 C C . SER A 1 120 ? -6.625 -4.698 13.050 1.00 94.94 120 SER A C 1
ATOM 920 O O . SER A 1 120 ? -7.597 -4.121 13.532 1.00 94.94 120 SER A O 1
ATOM 922 N N . ILE A 1 121 ? -5.693 -5.261 13.813 1.00 90.19 121 ILE A N 1
ATOM 923 C CA . ILE A 1 121 ? -5.668 -5.256 15.285 1.00 90.19 121 ILE A CA 1
ATOM 924 C C . ILE A 1 121 ? -4.542 -4.346 15.812 1.00 90.19 121 ILE A C 1
ATOM 926 O O . ILE A 1 121 ? -3.721 -3.881 15.019 1.00 90.19 121 ILE A O 1
ATOM 930 N N . PRO A 1 122 ? -4.441 -4.072 17.126 1.00 87.75 122 PRO A N 1
ATOM 931 C CA . PRO A 1 122 ? -3.308 -3.319 17.663 1.00 87.75 122 PRO A CA 1
ATOM 932 C C . PRO A 1 122 ? -1.956 -3.954 17.294 1.00 87.75 122 PRO A C 1
ATOM 934 O O . PRO A 1 122 ? -1.756 -5.151 17.490 1.00 87.75 122 PRO A O 1
ATOM 937 N N . GLY A 1 123 ? -1.011 -3.148 16.799 1.00 81.94 123 GLY A N 1
ATOM 938 C CA . GLY A 1 123 ? 0.292 -3.608 16.294 1.00 81.94 123 GLY A CA 1
ATOM 939 C C . GLY A 1 123 ? 1.106 -4.466 17.245 1.00 81.94 123 GLY A C 1
ATOM 940 O O . GLY A 1 123 ? 1.680 -5.478 16.848 1.00 81.94 123 GLY A O 1
ATOM 941 N N . THR A 1 124 ? 1.087 -4.109 18.528 1.00 87.38 124 THR A N 1
ATOM 942 C CA . THR A 1 124 ? 1.773 -4.848 19.595 1.00 87.38 124 THR A CA 1
ATOM 943 C C . THR A 1 124 ? 1.265 -6.281 19.755 1.00 87.38 124 THR A C 1
ATOM 945 O O . THR A 1 124 ? 1.957 -7.107 20.342 1.00 87.38 124 THR A O 1
ATOM 948 N N . MET A 1 125 ? 0.077 -6.580 19.222 1.00 91.19 125 MET A N 1
ATOM 949 C CA . MET A 1 125 ? -0.559 -7.895 19.243 1.00 91.19 125 MET A CA 1
ATOM 950 C C . MET A 1 125 ? -0.543 -8.581 17.869 1.00 91.19 125 MET A C 1
ATOM 952 O O . MET A 1 125 ? -0.974 -9.722 17.769 1.00 91.19 125 MET A O 1
ATOM 956 N N . ALA A 1 126 ? -0.071 -7.918 16.806 1.00 94.81 126 ALA A N 1
ATOM 957 C CA . ALA A 1 126 ? -0.217 -8.426 15.443 1.00 94.81 126 ALA A CA 1
ATOM 958 C C . ALA A 1 126 ? 0.751 -9.568 15.104 1.00 94.81 126 ALA A C 1
ATOM 960 O O . ALA A 1 126 ? 0.368 -10.487 14.387 1.00 94.81 126 ALA A O 1
ATOM 961 N N . ALA A 1 127 ? 1.982 -9.556 15.626 1.00 97.69 127 ALA A N 1
ATOM 962 C CA . ALA A 1 127 ? 2.998 -10.553 15.267 1.00 97.69 127 ALA A CA 1
ATOM 963 C C . ALA A 1 127 ? 2.571 -12.020 15.534 1.00 97.69 127 ALA A C 1
ATOM 965 O O . ALA A 1 127 ? 2.664 -12.822 14.603 1.00 97.69 127 ALA A O 1
ATOM 966 N N . PRO A 1 128 ? 2.029 -12.386 16.717 1.00 97.94 128 PRO A N 1
ATOM 967 C CA . PRO A 1 128 ? 1.532 -13.748 16.962 1.00 97.94 128 PRO A CA 1
ATOM 968 C C . PRO A 1 128 ? 0.378 -14.167 16.036 1.00 97.94 128 PRO A C 1
ATOM 970 O O . PRO A 1 128 ? 0.267 -15.330 15.646 1.00 97.94 128 PRO A O 1
ATOM 973 N N . GLU A 1 129 ? -0.480 -13.219 15.664 1.00 98.00 129 GLU A N 1
ATOM 974 C CA . GLU A 1 129 ? -1.646 -13.456 14.807 1.00 98.00 129 GLU A CA 1
ATOM 975 C C . GLU A 1 129 ? -1.226 -13.646 13.339 1.00 98.00 129 GLU A C 1
ATOM 977 O O . GLU A 1 129 ? -1.738 -14.531 12.652 1.00 98.00 129 GLU A O 1
ATOM 982 N N . ILE A 1 130 ? -0.223 -12.884 12.880 1.00 98.56 130 ILE A N 1
ATOM 983 C CA . ILE A 1 130 ? 0.433 -13.082 11.578 1.00 98.56 130 ILE A CA 1
ATOM 984 C C . ILE A 1 130 ? 1.069 -14.473 11.521 1.00 98.56 130 ILE A C 1
ATOM 986 O O . ILE A 1 130 ? 0.850 -15.212 10.565 1.00 98.56 130 ILE A O 1
ATOM 990 N N . GLU A 1 131 ? 1.837 -14.845 12.546 1.00 98.44 131 GLU A N 1
ATOM 991 C CA . GLU A 1 131 ? 2.511 -16.144 12.620 1.00 98.44 131 GLU A CA 1
ATOM 992 C C . GLU A 1 131 ? 1.513 -17.307 12.587 1.00 98.44 131 GLU A C 1
ATOM 994 O O . GLU A 1 131 ? 1.718 -18.276 11.857 1.00 98.44 131 GLU A O 1
ATOM 999 N N . THR A 1 132 ? 0.391 -17.175 13.300 1.00 98.31 132 THR A N 1
ATOM 1000 C CA . THR A 1 132 ? -0.696 -18.164 13.292 1.00 98.31 132 THR A CA 1
ATOM 1001 C C . THR A 1 132 ? -1.314 -18.315 11.899 1.00 98.31 132 THR A C 1
ATOM 1003 O O . THR A 1 132 ? -1.511 -19.437 11.429 1.00 98.31 132 THR A O 1
ATOM 1006 N N . ALA A 1 133 ? -1.580 -17.205 11.206 1.00 98.06 133 ALA A N 1
ATOM 1007 C CA . ALA A 1 133 ? -2.131 -17.226 9.854 1.00 98.06 133 ALA A CA 1
ATOM 1008 C C . ALA A 1 133 ? -1.166 -17.852 8.829 1.00 98.06 133 ALA A C 1
ATOM 1010 O O . ALA A 1 133 ? -1.585 -18.690 8.025 1.00 98.06 133 ALA A O 1
ATOM 1011 N N . LEU A 1 134 ? 0.122 -17.495 8.889 1.00 98.44 134 LEU A N 1
ATOM 1012 C CA . LEU A 1 134 ? 1.161 -18.076 8.032 1.00 98.44 134 LEU A CA 1
ATOM 1013 C C . LEU A 1 134 ? 1.304 -19.581 8.290 1.00 98.44 134 LEU A C 1
ATOM 1015 O O . LEU A 1 134 ? 1.247 -20.371 7.352 1.00 98.44 134 LEU A O 1
ATOM 1019 N N . ALA A 1 135 ? 1.371 -20.003 9.559 1.00 98.00 135 ALA A N 1
ATOM 1020 C CA . ALA A 1 135 ? 1.425 -21.418 9.934 1.00 98.00 135 ALA A CA 1
ATOM 1021 C C . ALA A 1 135 ? 0.198 -22.220 9.455 1.00 98.00 135 ALA A C 1
ATOM 1023 O O . ALA A 1 135 ? 0.301 -23.422 9.208 1.00 98.00 135 ALA A O 1
ATOM 1024 N N . ALA A 1 136 ? -0.952 -21.562 9.278 1.00 97.25 136 ALA A N 1
ATOM 1025 C CA . ALA A 1 136 ? -2.157 -22.141 8.688 1.00 97.25 136 ALA A CA 1
ATOM 1026 C C . ALA A 1 136 ? -2.168 -22.134 7.141 1.00 97.25 136 ALA A C 1
ATOM 1028 O O . ALA A 1 136 ? -3.189 -22.461 6.529 1.00 97.25 136 ALA A O 1
ATOM 1029 N N . GLY A 1 137 ? -1.059 -21.760 6.493 1.00 97.50 137 GLY A N 1
ATOM 1030 C CA . GLY A 1 137 ? -0.913 -21.758 5.037 1.00 97.50 137 GLY A CA 1
ATOM 1031 C C . GLY A 1 137 ? -1.661 -20.620 4.339 1.00 97.50 137 GLY A C 1
ATOM 1032 O O . GLY A 1 137 ? -2.117 -20.797 3.207 1.00 97.50 137 GLY A O 1
ATOM 1033 N N . LYS A 1 138 ? -1.870 -19.486 5.018 1.00 98.00 138 LYS A N 1
ATOM 1034 C CA . LYS A 1 138 ? -2.588 -18.323 4.477 1.00 98.00 138 LYS A CA 1
ATOM 1035 C C . LYS A 1 138 ? -1.612 -17.194 4.154 1.00 98.00 138 LYS A C 1
ATOM 1037 O O . LYS A 1 138 ? -0.732 -16.890 4.952 1.00 98.00 138 LYS A O 1
ATOM 1042 N N . HIS A 1 139 ? -1.812 -16.512 3.028 1.00 98.56 139 HIS A N 1
ATOM 1043 C CA . HIS A 1 139 ? -1.221 -15.188 2.830 1.00 98.56 139 HIS A CA 1
ATOM 1044 C C . HIS A 1 139 ? -1.788 -14.233 3.884 1.00 98.56 139 HIS A C 1
ATOM 1046 O O . HIS A 1 139 ? -2.923 -14.402 4.333 1.00 98.56 139 HIS A O 1
ATOM 1052 N N . VAL A 1 140 ? -1.033 -13.208 4.257 1.00 98.62 140 VAL A N 1
ATOM 1053 C CA . VAL A 1 140 ? -1.458 -12.256 5.283 1.00 98.62 140 VAL A CA 1
ATOM 1054 C C . VAL A 1 140 ? -1.437 -10.848 4.721 1.00 98.62 140 VAL A C 1
ATOM 1056 O O . VAL A 1 140 ? -0.417 -10.399 4.208 1.00 98.62 140 VAL A O 1
ATOM 1059 N N . PHE A 1 141 ? -2.561 -10.150 4.848 1.00 98.56 141 PHE A N 1
ATOM 1060 C CA . PHE A 1 141 ? -2.662 -8.709 4.671 1.00 98.56 141 PHE A CA 1
ATOM 1061 C C . PHE A 1 141 ? -2.723 -8.056 6.051 1.00 98.56 141 PHE A C 1
ATOM 1063 O O . PHE A 1 141 ? -3.722 -8.164 6.758 1.00 98.56 141 PHE A O 1
ATOM 1070 N N . CYS A 1 142 ? -1.639 -7.404 6.453 1.00 98.00 142 CYS A N 1
ATOM 1071 C CA . CYS A 1 142 ? -1.490 -6.767 7.750 1.00 98.00 142 CYS A CA 1
ATOM 1072 C C . CYS A 1 142 ? -1.625 -5.249 7.601 1.00 98.00 142 CYS A C 1
ATOM 1074 O O . CYS A 1 142 ? -0.671 -4.550 7.249 1.00 98.00 142 CYS A O 1
ATOM 1076 N N . PHE A 1 143 ? -2.830 -4.753 7.883 1.00 96.12 143 PHE A N 1
ATOM 1077 C CA . PHE A 1 143 ? -3.102 -3.322 7.971 1.00 96.12 143 PHE A CA 1
ATOM 1078 C C . PHE A 1 143 ? -2.451 -2.706 9.216 1.00 96.12 143 PHE A C 1
ATOM 1080 O O . PHE A 1 143 ? -2.005 -1.565 9.181 1.00 96.12 143 PHE A O 1
ATOM 1087 N N . SER A 1 144 ? -2.373 -3.473 10.306 1.00 90.75 144 SER A N 1
ATOM 1088 C CA . SER A 1 144 ? -1.788 -3.042 11.573 1.00 90.75 144 SER A CA 1
ATOM 1089 C C . SER A 1 144 ? -0.388 -2.443 11.403 1.00 90.75 144 SER A C 1
ATOM 1091 O O . SER A 1 144 ? 0.521 -3.091 10.883 1.00 90.75 144 SER A O 1
ATOM 1093 N N . ASP A 1 145 ? -0.205 -1.224 11.902 1.00 86.25 145 ASP A N 1
ATOM 1094 C CA . ASP A 1 145 ? 1.103 -0.590 12.103 1.00 86.25 145 ASP A CA 1
ATOM 1095 C C . ASP A 1 145 ? 1.620 -0.870 13.531 1.00 86.25 145 ASP A C 1
ATOM 1097 O O . ASP A 1 145 ? 0.919 -1.488 14.325 1.00 86.25 145 ASP A O 1
ATOM 1101 N N . ASN A 1 146 ? 2.819 -0.406 13.895 1.00 86.38 146 ASN A N 1
ATOM 1102 C CA . ASN A 1 146 ? 3.475 -0.574 15.200 1.00 86.38 146 ASN A CA 1
ATOM 1103 C C . ASN A 1 146 ? 3.902 -2.014 15.530 1.00 86.38 146 ASN A C 1
ATOM 1105 O O . ASN A 1 1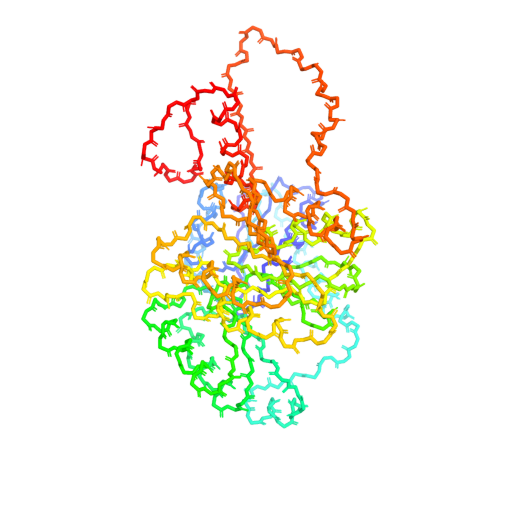46 ? 4.046 -2.386 16.695 1.00 86.38 146 ASN A O 1
ATOM 1109 N N . VAL A 1 147 ? 4.163 -2.818 14.501 1.00 92.44 147 VAL A N 1
ATOM 1110 C CA . VAL A 1 147 ? 4.952 -4.051 14.625 1.00 92.44 147 VAL A CA 1
ATOM 1111 C C . VAL A 1 147 ? 6.435 -3.680 14.566 1.00 92.44 147 VAL A C 1
ATOM 1113 O O . VAL A 1 147 ? 6.831 -2.844 13.743 1.00 92.44 147 VAL A O 1
ATOM 1116 N N . SER A 1 148 ? 7.272 -4.274 15.420 1.00 95.19 148 SER A N 1
ATOM 1117 C CA . SER A 1 148 ? 8.711 -3.983 15.410 1.00 95.19 148 SER A CA 1
ATOM 1118 C C . SER A 1 148 ? 9.356 -4.373 14.077 1.00 95.19 148 SER A C 1
ATOM 1120 O O . SER A 1 148 ? 8.843 -5.210 13.328 1.00 95.19 148 SER A O 1
ATOM 1122 N N . LEU A 1 149 ? 10.482 -3.738 13.756 1.00 96.19 149 LEU A N 1
ATOM 1123 C CA . LEU A 1 149 ? 11.208 -4.027 12.522 1.00 96.19 149 LEU A CA 1
ATOM 1124 C C . LEU A 1 149 ? 11.745 -5.464 12.530 1.00 96.19 149 LEU A C 1
ATOM 1126 O O . LEU A 1 149 ? 11.698 -6.147 11.514 1.00 96.19 149 LEU A O 1
ATOM 1130 N N . GLU A 1 150 ? 12.217 -5.933 13.683 1.00 97.62 150 GLU A N 1
ATOM 1131 C CA . GLU A 1 150 ? 12.739 -7.284 13.872 1.00 97.62 150 GLU A CA 1
ATOM 1132 C C . GLU A 1 150 ? 11.662 -8.343 13.600 1.00 97.62 150 GLU A C 1
ATOM 1134 O O . GLU A 1 150 ? 11.925 -9.314 12.887 1.00 97.62 150 GLU A O 1
ATOM 1139 N N . GLU A 1 151 ? 10.443 -8.131 14.108 1.00 98.06 151 GLU A N 1
ATOM 1140 C CA . GLU A 1 151 ? 9.313 -9.029 13.861 1.00 98.06 151 GLU A CA 1
ATOM 1141 C C . GLU A 1 151 ? 8.866 -8.985 12.398 1.00 98.06 151 GLU A C 1
ATOM 1143 O O . GLU A 1 151 ? 8.644 -10.040 11.810 1.00 98.06 151 GLU A O 1
ATOM 1148 N N . GLU A 1 152 ? 8.806 -7.806 11.765 1.00 98.44 152 GLU A N 1
ATOM 1149 C CA . GLU A 1 152 ? 8.512 -7.711 10.326 1.00 98.44 152 GLU A CA 1
ATOM 1150 C C . GLU A 1 152 ? 9.507 -8.535 9.499 1.00 98.44 152 GLU A C 1
ATOM 1152 O O . GLU A 1 152 ? 9.098 -9.337 8.659 1.00 98.44 152 GLU A O 1
ATOM 1157 N N . VAL A 1 153 ? 10.810 -8.379 9.753 1.00 98.56 153 VAL A N 1
ATOM 1158 C CA . VAL A 1 153 ? 11.855 -9.119 9.032 1.00 98.56 153 VAL A CA 1
ATOM 1159 C C . VAL A 1 153 ? 11.704 -10.624 9.246 1.00 98.56 153 VAL A C 1
ATOM 1161 O O . VAL A 1 153 ? 11.780 -11.392 8.285 1.00 98.56 153 VAL A O 1
ATOM 1164 N N . ARG A 1 154 ? 11.497 -11.060 10.495 1.00 98.56 154 ARG A N 1
ATOM 1165 C CA . ARG A 1 154 ? 11.322 -12.476 10.845 1.00 98.56 154 ARG A CA 1
ATOM 1166 C C . ARG A 1 154 ? 10.109 -13.080 10.136 1.00 98.56 154 ARG A C 1
ATOM 1168 O O . ARG A 1 154 ? 10.231 -14.132 9.512 1.00 98.56 154 ARG A O 1
ATOM 1175 N N . LEU A 1 155 ? 8.963 -12.407 10.202 1.00 98.75 155 LEU A N 1
ATOM 1176 C CA . LEU A 1 155 ? 7.699 -12.897 9.656 1.00 98.75 155 LEU A CA 1
ATOM 1177 C C . LEU A 1 155 ? 7.678 -12.867 8.122 1.00 98.75 155 LEU A C 1
ATOM 1179 O O . LEU A 1 155 ? 7.164 -13.800 7.509 1.00 98.75 155 LEU A O 1
ATOM 1183 N N . LYS A 1 156 ? 8.290 -11.861 7.479 1.00 98.75 156 LYS A N 1
ATOM 1184 C CA . LYS A 1 156 ? 8.427 -11.836 6.011 1.00 98.75 156 LYS A CA 1
ATOM 1185 C C . LYS A 1 156 ? 9.319 -12.963 5.502 1.00 98.75 156 LYS A C 1
ATOM 1187 O O . LYS A 1 156 ? 8.983 -13.586 4.501 1.00 98.75 156 LYS A O 1
ATOM 1192 N N . LYS A 1 157 ? 10.411 -13.277 6.208 1.00 98.75 157 LYS A N 1
ATOM 1193 C CA . LYS A 1 157 ? 11.249 -14.446 5.888 1.00 98.75 157 LYS A CA 1
ATOM 1194 C C . LYS A 1 157 ? 10.476 -15.754 6.033 1.00 98.75 157 LYS A C 1
ATOM 1196 O O . LYS A 1 157 ? 10.521 -16.575 5.127 1.00 98.75 157 LYS A O 1
ATOM 1201 N N . MET A 1 158 ? 9.721 -15.911 7.121 1.00 98.69 158 MET A N 1
ATOM 1202 C CA . MET A 1 158 ? 8.860 -17.079 7.322 1.00 98.69 158 MET A CA 1
ATOM 1203 C C . MET A 1 158 ? 7.832 -17.231 6.190 1.00 98.69 158 MET A C 1
ATOM 1205 O O . MET A 1 158 ? 7.660 -18.330 5.672 1.00 98.69 158 MET A O 1
ATOM 1209 N N . ALA A 1 159 ? 7.171 -16.142 5.783 1.00 98.81 159 ALA A N 1
ATOM 1210 C CA . ALA A 1 159 ? 6.226 -16.160 4.668 1.00 98.81 159 ALA A CA 1
ATOM 1211 C C . ALA A 1 159 ? 6.909 -16.574 3.355 1.00 98.81 159 ALA A C 1
ATOM 1213 O O . ALA A 1 159 ? 6.436 -17.492 2.687 1.00 98.81 159 ALA A O 1
ATOM 1214 N N . HIS A 1 160 ? 8.058 -15.967 3.043 1.00 98.69 160 HIS A N 1
ATOM 1215 C CA . HIS A 1 160 ? 8.862 -16.284 1.862 1.00 98.69 160 HIS A CA 1
ATOM 1216 C C . HIS A 1 160 ? 9.255 -17.769 1.804 1.00 98.69 160 HIS A C 1
ATOM 1218 O O . HIS A 1 160 ? 9.026 -18.438 0.798 1.00 98.69 160 HIS A O 1
ATOM 1224 N N . GLU A 1 161 ? 9.782 -18.316 2.904 1.00 98.62 161 GLU A N 1
ATOM 1225 C CA . GLU A 1 161 ? 10.172 -19.730 3.013 1.00 98.62 161 GLU A CA 1
ATOM 1226 C C . GLU A 1 161 ? 8.992 -20.694 2.803 1.00 98.62 161 GLU A C 1
ATOM 1228 O O . GLU A 1 161 ? 9.183 -21.824 2.352 1.00 98.62 161 GLU A O 1
ATOM 1233 N N . GLN A 1 162 ? 7.768 -20.250 3.098 1.00 98.44 162 GLN A N 1
ATOM 1234 C CA . GLN A 1 162 ? 6.535 -21.020 2.922 1.00 98.44 162 GLN A CA 1
ATOM 1235 C C . GLN A 1 162 ? 5.856 -20.788 1.562 1.00 98.44 162 GLN A C 1
ATOM 1237 O O . GLN A 1 162 ? 4.820 -21.398 1.292 1.00 98.44 162 GLN A O 1
ATOM 1242 N N . GLY A 1 163 ? 6.407 -19.925 0.701 1.00 98.25 163 GLY A N 1
ATOM 1243 C CA . GLY A 1 163 ? 5.774 -19.535 -0.564 1.00 98.25 163 GLY A CA 1
ATOM 1244 C C . GLY A 1 163 ? 4.504 -18.695 -0.375 1.00 98.25 163 GLY A C 1
ATOM 1245 O O . GLY A 1 163 ? 3.610 -18.716 -1.221 1.00 98.25 163 GLY A O 1
ATOM 1246 N N . LEU A 1 164 ? 4.403 -17.987 0.750 1.00 98.75 164 LEU A N 1
ATOM 1247 C CA . LEU A 1 164 ? 3.299 -17.100 1.105 1.00 98.75 164 LEU A CA 1
ATOM 1248 C C . LEU A 1 164 ? 3.733 -15.635 1.006 1.00 98.75 164 LEU A C 1
ATOM 1250 O O . LEU A 1 164 ? 4.913 -15.304 0.966 1.00 98.75 164 LEU A O 1
ATOM 1254 N N . LEU A 1 165 ? 2.748 -14.739 1.011 1.00 98.62 165 LEU A N 1
ATOM 1255 C CA . LEU A 1 165 ? 2.972 -13.294 1.011 1.00 98.62 165 LEU A CA 1
ATOM 1256 C C . LEU A 1 165 ? 2.563 -12.732 2.367 1.00 98.62 165 LEU A C 1
ATOM 1258 O O . LEU A 1 165 ? 1.448 -12.990 2.825 1.00 98.62 165 LEU A O 1
ATOM 1262 N N . LEU A 1 166 ? 3.438 -11.923 2.960 1.00 98.75 166 LEU A N 1
ATOM 1263 C CA . LEU A 1 166 ? 3.096 -11.028 4.061 1.00 98.75 166 LEU A CA 1
ATOM 1264 C C . LEU A 1 166 ? 3.063 -9.588 3.534 1.00 98.75 166 LEU A C 1
ATOM 1266 O O . LEU A 1 166 ? 4.096 -8.936 3.387 1.00 98.75 166 LEU A O 1
ATOM 1270 N N . MET A 1 167 ? 1.860 -9.116 3.218 1.00 98.56 167 MET A N 1
ATOM 1271 C CA . MET A 1 167 ? 1.551 -7.757 2.770 1.00 98.56 167 MET A CA 1
ATOM 1272 C C . MET A 1 167 ? 1.430 -6.852 3.997 1.00 98.56 167 MET A C 1
ATOM 1274 O O . MET A 1 167 ? 0.410 -6.871 4.679 1.00 98.56 167 MET A O 1
ATOM 1278 N N . GLY A 1 168 ? 2.478 -6.098 4.317 1.00 94.62 168 GLY A N 1
ATOM 1279 C CA . GLY A 1 168 ? 2.579 -5.330 5.563 1.00 94.62 168 GLY A CA 1
ATOM 1280 C C . GLY A 1 168 ? 3.659 -5.883 6.496 1.00 94.62 168 GLY A C 1
ATOM 1281 O O . GLY A 1 168 ? 4.454 -6.711 6.053 1.00 94.62 168 GLY A O 1
ATOM 1282 N N . PRO A 1 169 ? 3.729 -5.473 7.774 1.00 95.75 169 PRO A N 1
ATOM 1283 C CA . PRO A 1 169 ? 2.848 -4.543 8.499 1.00 95.75 169 PRO A CA 1
ATOM 1284 C C . PRO A 1 169 ? 2.760 -3.142 7.878 1.00 95.75 169 PRO A C 1
ATOM 1286 O O . PRO A 1 169 ? 3.557 -2.809 7.000 1.00 95.75 169 PRO A O 1
ATOM 1289 N N . ASP A 1 170 ? 1.802 -2.329 8.331 1.00 93.44 170 ASP A N 1
ATOM 1290 C CA . ASP A 1 170 ? 1.525 -0.995 7.769 1.00 93.44 170 ASP A CA 1
ATOM 1291 C C . ASP A 1 170 ? 1.210 -1.050 6.255 1.00 93.44 170 ASP A C 1
ATOM 1293 O O . ASP A 1 170 ? 1.762 -0.323 5.422 1.00 93.44 170 ASP A O 1
ATOM 1297 N N . CYS A 1 171 ? 0.354 -1.999 5.860 1.00 95.50 171 CYS A N 1
ATOM 1298 C CA . CYS A 1 171 ? -0.142 -2.121 4.492 1.00 95.50 171 CYS A CA 1
ATOM 1299 C C . CYS A 1 171 ? -1.550 -1.529 4.372 1.00 95.50 171 CYS A C 1
ATOM 1301 O O . CYS A 1 171 ? -2.549 -2.184 4.656 1.00 95.50 171 CYS A O 1
ATOM 1303 N N . GLY A 1 172 ? -1.627 -0.272 3.933 1.00 93.00 172 GLY A N 1
ATOM 1304 C CA . GLY A 1 172 ? -2.887 0.475 3.874 1.00 93.00 172 GLY A CA 1
ATOM 1305 C C . GLY A 1 172 ? -3.825 0.132 2.712 1.00 93.00 172 GLY A C 1
ATOM 1306 O O . GLY A 1 172 ? -5.017 0.403 2.815 1.00 93.00 172 GLY A O 1
ATOM 1307 N N . THR A 1 173 ? -3.320 -0.448 1.618 1.00 96.75 173 THR A N 1
ATOM 1308 C CA . THR A 1 173 ? -4.073 -0.577 0.357 1.00 96.75 173 THR A CA 1
ATOM 1309 C C . THR A 1 173 ? -3.789 -1.901 -0.336 1.00 96.75 173 THR A C 1
ATOM 1311 O O . THR A 1 173 ? -2.628 -2.267 -0.526 1.00 96.75 173 THR A O 1
ATOM 1314 N N . GLY A 1 174 ? -4.848 -2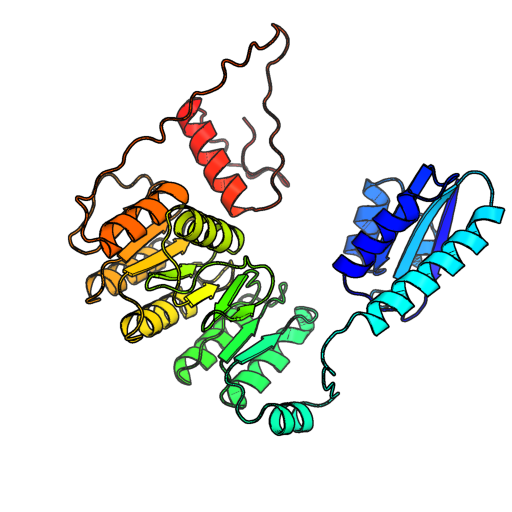.583 -0.777 1.00 97.31 174 GLY A N 1
ATOM 1315 C CA . GLY A 1 174 ? -4.745 -3.729 -1.670 1.00 97.31 174 GLY A CA 1
ATOM 1316 C C . GLY A 1 174 ? -5.979 -3.941 -2.547 1.00 97.31 174 GLY A C 1
ATOM 1317 O O . GLY A 1 174 ? -7.090 -3.522 -2.217 1.00 97.31 174 GLY A O 1
ATOM 1318 N N . ILE A 1 175 ? -5.774 -4.612 -3.679 1.00 97.88 175 ILE A N 1
ATOM 1319 C CA . ILE A 1 175 ? -6.816 -5.167 -4.545 1.00 97.88 175 ILE A CA 1
ATOM 1320 C C . ILE A 1 175 ? -6.362 -6.574 -4.928 1.00 97.88 175 ILE A C 1
AT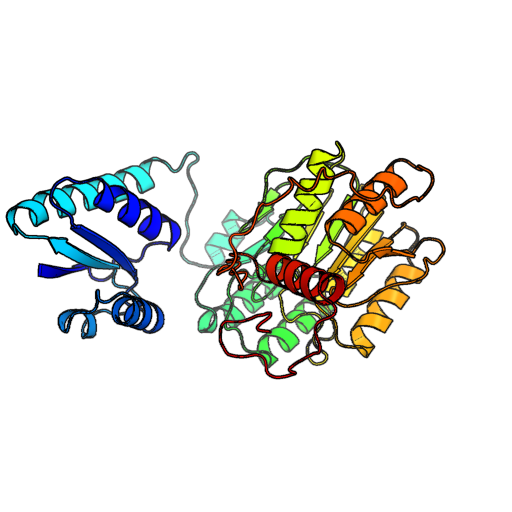OM 1322 O O . ILE A 1 175 ? -5.409 -6.721 -5.686 1.00 97.88 175 ILE A O 1
ATOM 1326 N N . LEU A 1 176 ? -7.023 -7.606 -4.408 1.00 96.12 176 LEU A N 1
ATOM 1327 C CA . LEU A 1 176 ? -6.647 -9.003 -4.642 1.00 96.12 176 LEU A CA 1
ATOM 1328 C C . LEU A 1 176 ? -7.761 -9.705 -5.422 1.00 96.12 176 LEU A C 1
ATOM 1330 O O . LEU A 1 176 ? -8.876 -9.832 -4.928 1.00 96.12 176 LEU A O 1
ATOM 1334 N N . ASN A 1 177 ? -7.504 -10.129 -6.658 1.00 91.81 177 ASN A N 1
ATOM 1335 C CA . ASN A 1 177 ? -8.499 -10.688 -7.586 1.00 91.81 177 ASN A CA 1
ATOM 1336 C C . ASN A 1 177 ? -9.712 -9.758 -7.821 1.00 91.81 177 ASN A C 1
ATOM 1338 O O . ASN A 1 177 ? -10.852 -10.194 -8.037 1.00 91.81 177 ASN A O 1
ATOM 1342 N N . GLY A 1 178 ? -9.464 -8.446 -7.774 1.00 91.38 178 GLY A N 1
ATOM 1343 C CA . GLY A 1 178 ? -10.482 -7.393 -7.803 1.00 91.38 178 GLY A CA 1
ATOM 1344 C C . GLY A 1 178 ? -11.300 -7.240 -6.520 1.00 91.38 178 GLY A C 1
ATOM 1345 O O . GLY A 1 178 ? -12.297 -6.525 -6.543 1.00 91.38 178 GLY A O 1
ATOM 1346 N N . ILE A 1 179 ? -10.911 -7.902 -5.427 1.00 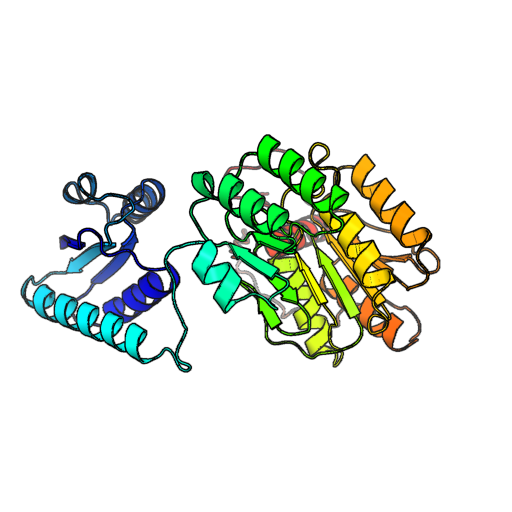92.12 179 ILE A N 1
ATOM 1347 C CA . ILE A 1 179 ? -11.497 -7.702 -4.101 1.00 92.12 179 ILE A CA 1
ATOM 1348 C C . ILE A 1 179 ? -10.743 -6.559 -3.414 1.00 92.12 179 ILE A C 1
ATOM 1350 O O . ILE A 1 179 ? -9.521 -6.656 -3.259 1.00 92.12 179 ILE A O 1
ATOM 1354 N N . PRO A 1 180 ? -11.432 -5.482 -3.007 1.00 92.19 180 PRO A N 1
ATOM 1355 C CA . PRO A 1 180 ? -10.814 -4.394 -2.267 1.00 92.19 180 PRO A CA 1
ATOM 1356 C C . PRO A 1 180 ? -10.396 -4.843 -0.856 1.00 92.19 180 PRO A C 1
ATOM 1358 O O . PRO A 1 180 ? -11.178 -5.487 -0.160 1.00 92.19 180 PRO A O 1
ATOM 1361 N N . VAL A 1 181 ? -9.182 -4.489 -0.419 1.00 93.75 181 VAL A N 1
ATOM 1362 C CA . VAL A 1 181 ? -8.680 -4.766 0.939 1.00 93.75 181 VAL A CA 1
ATOM 1363 C C . VAL A 1 181 ? -8.132 -3.480 1.567 1.00 93.75 181 VAL A C 1
ATOM 1365 O O . VAL A 1 181 ? -7.335 -2.774 0.945 1.00 93.75 181 VAL A O 1
ATOM 1368 N N . ALA A 1 182 ? -8.555 -3.195 2.804 1.00 93.81 182 ALA A N 1
ATOM 1369 C CA . ALA A 1 182 ? -8.278 -1.952 3.533 1.00 93.81 182 ALA A CA 1
ATOM 1370 C C . ALA A 1 182 ? -8.721 -0.691 2.756 1.00 93.81 182 ALA A C 1
ATOM 1372 O O . ALA A 1 182 ? -9.827 -0.664 2.213 1.00 93.81 182 ALA A O 1
ATOM 1373 N N . PHE A 1 183 ? -7.908 0.367 2.722 1.00 91.75 183 PHE A N 1
ATOM 1374 C CA . PHE A 1 183 ? -8.250 1.615 2.041 1.00 91.75 183 PHE A CA 1
ATOM 1375 C C . PHE A 1 183 ? -7.905 1.525 0.561 1.00 91.75 183 PHE A C 1
ATOM 1377 O O . PHE A 1 183 ? -6.737 1.548 0.173 1.00 91.75 183 PHE A O 1
ATOM 1384 N N . THR A 1 184 ? -8.928 1.422 -0.279 1.00 91.44 184 THR A N 1
ATOM 1385 C CA . THR A 1 184 ? -8.753 1.221 -1.717 1.00 91.44 184 THR A CA 1
ATOM 1386 C C . THR A 1 184 ? -9.923 1.797 -2.510 1.00 91.44 184 THR A C 1
ATOM 1388 O O . THR A 1 184 ? -10.916 2.260 -1.948 1.00 91.44 184 THR A O 1
ATOM 1391 N N . ASN A 1 185 ? -9.791 1.793 -3.831 1.00 91.88 185 ASN A N 1
ATOM 1392 C CA . ASN A 1 185 ? -10.719 2.411 -4.764 1.00 91.88 185 ASN A CA 1
ATOM 1393 C C . ASN A 1 185 ? -11.376 1.326 -5.622 1.00 91.88 185 ASN A C 1
ATOM 1395 O O . ASN A 1 185 ? -10.726 0.370 -6.047 1.00 91.88 185 ASN A O 1
ATOM 1399 N N . ALA A 1 186 ? -12.665 1.486 -5.924 1.00 92.19 186 ALA A N 1
ATOM 1400 C CA . ALA A 1 186 ? -13.338 0.630 -6.893 1.00 92.19 186 ALA A CA 1
ATOM 1401 C C . ALA A 1 186 ? -12.828 0.958 -8.307 1.00 92.19 186 ALA A C 1
ATOM 1403 O O . ALA A 1 186 ? -13.248 1.935 -8.926 1.00 92.19 186 ALA A O 1
ATOM 1404 N N . VAL A 1 187 ? -11.902 0.145 -8.812 1.00 96.12 187 VAL A N 1
ATOM 1405 C CA . VAL A 1 187 ? -11.296 0.296 -10.143 1.00 96.12 187 VAL A CA 1
ATOM 1406 C C . VAL A 1 187 ? -11.698 -0.854 -11.070 1.00 96.12 187 VAL A C 1
ATOM 1408 O O . VAL A 1 187 ? -12.261 -1.859 -10.636 1.00 96.12 187 VAL A O 1
ATOM 1411 N N . ARG A 1 188 ? -11.454 -0.708 -12.381 1.00 97.31 188 ARG A N 1
ATOM 1412 C CA . ARG A 1 188 ? -11.807 -1.760 -13.347 1.00 97.31 188 ARG A CA 1
ATOM 1413 C C . ARG A 1 188 ? -10.863 -2.941 -13.165 1.00 97.31 188 ARG A C 1
ATOM 1415 O O . ARG A 1 188 ? -9.664 -2.741 -12.975 1.00 97.31 188 ARG A O 1
ATOM 1422 N N . LYS A 1 189 ? -11.393 -4.154 -13.322 1.00 97.69 189 LYS A N 1
ATOM 1423 C CA . LYS A 1 189 ? -10.560 -5.321 -13.620 1.00 97.69 189 LYS A CA 1
ATOM 1424 C C . LYS A 1 189 ? -9.913 -5.131 -14.991 1.00 97.69 189 LYS A C 1
ATOM 1426 O O . LYS A 1 189 ? -10.556 -4.625 -15.911 1.00 97.69 189 LYS A O 1
ATOM 1431 N N . GLY A 1 190 ? -8.652 -5.511 -15.121 1.00 97.50 190 GLY A N 1
ATOM 1432 C CA . GLY A 1 190 ? -7.904 -5.416 -16.370 1.00 97.50 190 GLY A CA 1
ATOM 1433 C C . GLY A 1 190 ? -6.639 -6.254 -16.306 1.00 97.50 190 GLY A C 1
ATOM 1434 O O . GLY A 1 190 ? -6.653 -7.296 -15.667 1.00 97.50 190 GLY A O 1
ATOM 1435 N N . LYS A 1 191 ? -5.578 -5.811 -16.982 1.00 98.56 191 LYS A N 1
ATOM 1436 C CA . LYS A 1 191 ? -4.377 -6.621 -17.241 1.00 98.56 191 LYS A CA 1
ATOM 1437 C C . LYS A 1 191 ? -3.082 -6.028 -16.681 1.00 98.56 191 LYS A C 1
ATOM 1439 O O . LYS A 1 191 ? -1.992 -6.481 -17.017 1.00 98.56 191 LYS A O 1
ATOM 1444 N N . ILE A 1 192 ? -3.190 -4.985 -15.860 1.00 98.88 192 ILE A N 1
ATOM 1445 C CA . ILE A 1 192 ? -2.035 -4.330 -15.240 1.00 98.88 192 ILE A CA 1
ATOM 1446 C C . ILE A 1 192 ? -1.908 -4.817 -13.796 1.00 98.88 192 ILE A C 1
ATOM 1448 O O . ILE A 1 192 ? -2.826 -4.633 -12.999 1.00 98.88 192 ILE A O 1
ATOM 1452 N N . GLY A 1 193 ? -0.783 -5.432 -13.454 1.00 98.81 193 GLY A N 1
ATOM 1453 C CA . GLY A 1 193 ? -0.451 -5.814 -12.086 1.00 98.81 193 GLY A CA 1
ATOM 1454 C C . GLY A 1 193 ? 0.288 -4.680 -11.391 1.00 98.81 193 GLY A C 1
ATOM 1455 O O . GLY A 1 193 ? 1.296 -4.204 -11.900 1.00 98.81 193 GLY A O 1
ATOM 1456 N N . VAL A 1 194 ? -0.187 -4.239 -10.231 1.00 98.88 194 VAL A N 1
ATOM 1457 C CA . VAL A 1 194 ? 0.452 -3.174 -9.448 1.00 98.88 194 VAL A CA 1
ATOM 1458 C C . VAL A 1 194 ? 1.014 -3.763 -8.159 1.00 98.88 194 VAL A C 1
ATOM 1460 O O . VAL A 1 194 ? 0.340 -4.524 -7.470 1.00 98.88 194 VAL A O 1
ATOM 1463 N N . VAL A 1 195 ? 2.235 -3.388 -7.794 1.00 98.75 195 VAL A N 1
ATOM 1464 C CA . VAL A 1 195 ? 2.840 -3.701 -6.497 1.00 98.75 195 VAL A CA 1
ATOM 1465 C C . VAL A 1 195 ? 3.482 -2.444 -5.924 1.00 98.75 195 VAL A C 1
ATOM 1467 O O . VAL A 1 195 ? 4.123 -1.678 -6.644 1.00 98.75 195 VAL A O 1
ATOM 1470 N N . GLY A 1 196 ? 3.309 -2.193 -4.626 1.00 98.00 196 GLY A N 1
ATOM 1471 C CA . GLY A 1 196 ? 3.847 -0.973 -4.042 1.00 98.00 196 GLY A CA 1
ATOM 1472 C C . GLY A 1 196 ? 4.067 -0.974 -2.537 1.00 98.00 196 GLY A C 1
ATOM 1473 O O . GLY A 1 196 ? 3.261 -1.479 -1.761 1.00 98.00 196 GLY A O 1
ATOM 1474 N N . ALA A 1 197 ? 5.125 -0.283 -2.114 1.00 96.62 197 ALA A N 1
ATOM 1475 C CA . ALA A 1 197 ? 5.366 0.086 -0.715 1.00 96.62 197 ALA A CA 1
ATOM 1476 C C . ALA A 1 197 ? 4.798 1.482 -0.410 1.00 96.62 197 ALA A C 1
ATOM 1478 O O . ALA A 1 197 ? 5.462 2.357 0.150 1.00 96.62 197 ALA A O 1
ATOM 1479 N N . SER A 1 198 ? 3.579 1.732 -0.891 1.00 94.56 198 SER A N 1
ATOM 1480 C CA . SER A 1 198 ? 2.953 3.051 -0.898 1.00 94.56 198 SER A CA 1
ATOM 1481 C C . SER A 1 198 ? 1.439 2.923 -1.067 1.00 94.56 198 SER A C 1
ATOM 1483 O O . SER A 1 198 ? 0.967 2.723 -2.182 1.00 94.56 198 SER A O 1
ATOM 1485 N N . GLY A 1 199 ? 0.674 3.059 0.023 1.00 94.50 199 GLY A N 1
ATOM 1486 C CA . GLY A 1 199 ? -0.791 2.951 -0.020 1.00 94.50 199 GLY A CA 1
ATOM 1487 C C . GLY A 1 199 ? -1.418 3.960 -0.985 1.00 94.50 199 GLY A C 1
ATOM 1488 O O . GLY A 1 199 ? -1.938 3.588 -2.033 1.00 94.50 199 GLY A O 1
ATOM 1489 N N . THR A 1 200 ? -1.256 5.259 -0.711 1.00 95.06 200 THR A N 1
ATOM 1490 C CA . THR A 1 200 ? -1.836 6.302 -1.575 1.00 95.06 200 THR A CA 1
ATOM 1491 C C . THR A 1 200 ? -1.208 6.362 -2.969 1.00 95.06 200 THR A C 1
ATOM 1493 O O . THR A 1 200 ? -1.860 6.820 -3.896 1.00 95.06 200 THR A O 1
ATOM 1496 N N . GLY A 1 201 ? 0.027 5.878 -3.154 1.00 96.75 201 GLY A N 1
ATOM 1497 C CA . GLY A 1 201 ? 0.607 5.742 -4.496 1.00 96.75 201 GLY A CA 1
ATOM 1498 C C . GLY A 1 201 ? -0.080 4.654 -5.318 1.00 96.75 201 GLY A C 1
ATOM 1499 O O . GLY A 1 201 ? -0.386 4.879 -6.483 1.00 96.75 201 GLY A O 1
ATOM 1500 N N . ILE A 1 202 ? -0.388 3.505 -4.702 1.00 98.12 202 ILE A N 1
ATOM 1501 C CA . ILE A 1 202 ? -1.209 2.465 -5.334 1.00 98.12 202 ILE A CA 1
ATOM 1502 C C . ILE A 1 202 ? -2.592 3.028 -5.679 1.00 98.12 202 ILE A C 1
ATOM 1504 O O . ILE A 1 202 ? -3.055 2.848 -6.805 1.00 98.12 202 ILE A O 1
ATOM 1508 N N . GLN A 1 203 ? -3.249 3.726 -4.748 1.00 97.56 203 GLN A N 1
ATOM 1509 C CA . GLN A 1 203 ? -4.569 4.318 -5.000 1.00 97.56 203 GLN A CA 1
ATOM 1510 C C . GLN A 1 203 ? -4.550 5.285 -6.189 1.00 97.56 203 GLN A C 1
ATOM 1512 O O . GLN A 1 203 ? -5.418 5.192 -7.057 1.00 97.56 203 GLN A O 1
ATOM 1517 N N . GLU A 1 204 ? -3.551 6.164 -6.263 1.00 97.50 204 GLU A N 1
ATOM 1518 C CA . GLU A 1 204 ? -3.433 7.144 -7.343 1.00 97.50 204 GLU A CA 1
ATOM 1519 C C . GLU A 1 204 ? -3.213 6.468 -8.697 1.00 97.50 204 GLU A C 1
ATOM 1521 O O . GLU A 1 204 ? -4.020 6.632 -9.611 1.00 97.50 204 GLU A O 1
ATOM 1526 N N . VAL A 1 205 ? -2.190 5.614 -8.806 1.00 98.31 205 VAL A N 1
ATOM 1527 C CA . VAL A 1 205 ? -1.852 4.923 -10.060 1.00 98.31 205 VAL A CA 1
ATOM 1528 C C . VAL A 1 205 ? -3.020 4.074 -10.554 1.00 98.31 205 VAL A C 1
ATOM 1530 O O . VAL A 1 205 ? -3.402 4.157 -11.721 1.00 98.31 205 VAL A O 1
ATOM 1533 N N . THR A 1 206 ? -3.643 3.285 -9.675 1.00 98.50 206 THR A N 1
ATOM 1534 C CA . THR A 1 206 ? -4.792 2.442 -10.051 1.00 98.50 206 THR A CA 1
ATOM 1535 C C . THR A 1 206 ? -6.004 3.280 -10.473 1.00 98.50 206 THR A C 1
ATOM 1537 O O . THR A 1 206 ? -6.718 2.910 -11.410 1.00 98.50 206 THR A O 1
ATOM 1540 N N . THR A 1 207 ? -6.216 4.440 -9.844 1.00 97.94 207 THR A N 1
ATOM 1541 C CA . THR A 1 207 ? -7.285 5.382 -10.203 1.00 97.94 207 THR A CA 1
ATOM 1542 C C . THR A 1 207 ? -7.022 6.055 -11.548 1.00 97.94 207 THR A C 1
ATOM 1544 O O . THR A 1 207 ? -7.951 6.187 -12.346 1.00 97.94 207 THR A O 1
ATOM 1547 N N . ILE A 1 208 ? -5.783 6.445 -11.853 1.00 97.94 208 ILE A N 1
ATOM 1548 C CA . ILE A 1 208 ? -5.425 7.024 -13.155 1.00 97.94 208 ILE A CA 1
ATOM 1549 C C . ILE A 1 208 ? -5.536 5.965 -14.257 1.00 97.94 208 ILE A C 1
ATOM 1551 O O . ILE A 1 208 ? -6.183 6.223 -15.270 1.00 97.94 208 ILE A O 1
ATOM 1555 N N . ILE A 1 209 ? -5.035 4.743 -14.036 1.00 98.50 209 ILE A N 1
ATOM 1556 C CA . ILE A 1 209 ? -5.232 3.597 -14.945 1.00 98.50 209 ILE A CA 1
ATOM 1557 C C . ILE A 1 209 ? -6.723 3.410 -15.259 1.00 98.50 209 ILE A C 1
ATOM 1559 O O . ILE A 1 209 ? -7.109 3.258 -16.423 1.00 98.50 209 ILE A O 1
ATOM 1563 N N . HIS A 1 210 ? -7.579 3.475 -14.232 1.00 98.19 210 HIS A N 1
ATOM 1564 C CA . HIS A 1 210 ? -9.024 3.466 -14.417 1.00 98.19 210 HIS A CA 1
ATOM 1565 C C . HIS A 1 210 ? -9.482 4.669 -15.255 1.00 98.19 210 HIS A C 1
ATOM 1567 O O . HIS A 1 210 ? -10.185 4.489 -16.245 1.00 98.19 210 HIS A O 1
ATOM 1573 N N . LYS A 1 211 ? -9.120 5.908 -14.926 1.00 97.75 211 LYS A N 1
ATOM 1574 C CA . LYS A 1 211 ? -9.551 7.086 -15.705 1.00 97.75 211 LYS A CA 1
ATOM 1575 C C . LYS A 1 211 ? -9.146 7.000 -17.184 1.00 97.75 211 LYS A C 1
ATOM 1577 O O . LYS A 1 211 ? -9.933 7.385 -18.043 1.00 97.75 211 LYS A O 1
ATOM 1582 N N . LEU A 1 212 ? -7.994 6.401 -17.480 1.00 96.75 212 LEU A N 1
ATOM 1583 C CA . LEU A 1 212 ? -7.496 6.154 -18.837 1.00 96.75 212 LEU A CA 1
ATOM 1584 C C . LEU A 1 212 ? -8.222 5.010 -19.573 1.00 96.75 212 LEU A C 1
ATOM 1586 O O . LEU A 1 212 ? -7.933 4.746 -20.739 1.00 96.75 212 LEU A O 1
ATOM 1590 N N . GLY A 1 213 ? -9.174 4.330 -18.928 1.00 97.69 213 GLY A N 1
ATOM 1591 C CA . GLY A 1 213 ? -10.006 3.279 -19.523 1.00 97.69 213 GLY A CA 1
ATOM 1592 C C . GLY A 1 213 ? -9.425 1.866 -19.427 1.00 97.69 213 GLY A C 1
ATOM 1593 O O . GLY A 1 213 ? -10.019 0.936 -19.967 1.00 97.69 213 GLY A O 1
ATOM 1594 N N . ALA A 1 214 ? -8.297 1.687 -18.739 1.00 98.25 214 ALA A N 1
ATOM 1595 C CA . ALA A 1 214 ? -7.723 0.382 -18.432 1.00 98.25 214 ALA A CA 1
ATOM 1596 C C . ALA A 1 214 ? -8.154 -0.093 -17.028 1.00 98.25 214 ALA A C 1
ATOM 1598 O O . ALA A 1 214 ? -9.031 0.497 -16.385 1.00 98.25 214 ALA A O 1
ATOM 1599 N N . GLY A 1 215 ? -7.576 -1.202 -16.569 1.00 98.06 215 GLY A N 1
ATOM 1600 C CA . GLY A 1 215 ? -7.876 -1.804 -15.276 1.00 98.06 215 GLY A CA 1
ATOM 1601 C C . GLY A 1 215 ? -6.734 -2.676 -14.770 1.00 98.06 215 GLY A C 1
ATOM 1602 O O . GLY A 1 215 ? -5.789 -2.960 -15.511 1.00 98.06 215 GLY A O 1
ATOM 1603 N N . VAL A 1 216 ? -6.853 -3.126 -13.525 1.00 98.44 216 VAL A N 1
ATOM 1604 C CA . VAL A 1 216 ? -5.810 -3.890 -12.835 1.00 98.44 216 VAL A CA 1
ATOM 1605 C C . VAL A 1 216 ? -6.208 -5.341 -12.588 1.00 98.44 216 VAL A C 1
ATOM 1607 O O . VAL A 1 216 ? -7.392 -5.638 -12.413 1.00 98.44 21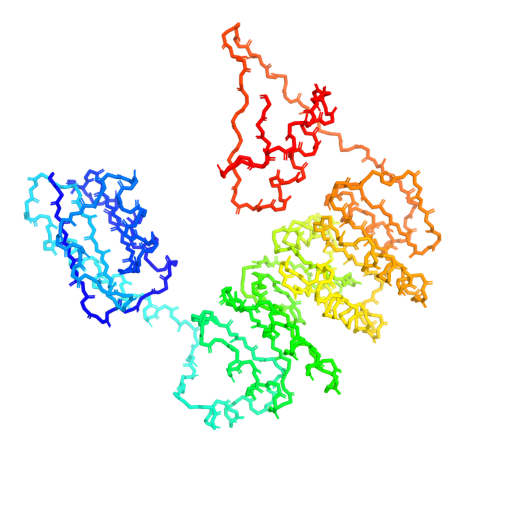6 VAL A O 1
ATOM 1610 N N . THR A 1 217 ? -5.227 -6.240 -12.585 1.00 98.00 217 THR A N 1
ATOM 1611 C CA . THR A 1 217 ? -5.392 -7.628 -12.121 1.00 98.00 217 THR A CA 1
ATOM 1612 C C . THR A 1 217 ? -5.367 -7.661 -10.599 1.00 98.00 217 THR A C 1
ATOM 1614 O O . THR A 1 217 ? -6.326 -8.074 -9.944 1.00 98.00 217 THR A O 1
ATOM 1617 N N . GLN A 1 218 ? -4.269 -7.139 -10.057 1.00 98.12 218 GLN A N 1
ATOM 1618 C CA . GLN A 1 218 ? -3.938 -7.061 -8.646 1.00 98.12 218 GLN A CA 1
ATOM 1619 C C . GLN A 1 218 ? -3.358 -5.679 -8.340 1.00 98.12 218 GLN A C 1
ATOM 1621 O O . GLN A 1 218 ? -2.714 -5.057 -9.186 1.00 98.12 218 GLN A O 1
ATOM 1626 N N . ALA A 1 219 ? -3.521 -5.238 -7.101 1.00 98.44 219 ALA A N 1
ATOM 1627 C CA . ALA A 1 219 ? -2.755 -4.156 -6.510 1.00 98.44 219 ALA A CA 1
ATOM 1628 C C . ALA A 1 219 ? -2.249 -4.622 -5.140 1.00 98.44 219 ALA A C 1
ATOM 1630 O O . ALA A 1 219 ? -3.022 -4.719 -4.190 1.00 98.44 219 ALA A O 1
ATOM 1631 N N . ILE A 1 220 ? -0.970 -4.978 -5.047 1.00 98.62 220 ILE A N 1
ATOM 1632 C CA . ILE A 1 220 ? -0.387 -5.638 -3.876 1.00 98.62 220 ILE A CA 1
ATOM 1633 C C . ILE A 1 220 ? 0.429 -4.623 -3.072 1.00 98.62 220 ILE A C 1
ATOM 1635 O O . ILE A 1 220 ? 1.502 -4.188 -3.494 1.00 98.62 220 ILE A O 1
ATOM 1639 N N . GLY A 1 221 ? -0.075 -4.243 -1.900 1.00 98.25 221 GLY A N 1
ATOM 1640 C CA . GLY A 1 221 ? 0.682 -3.451 -0.937 1.00 98.25 221 GLY A CA 1
ATOM 1641 C C . GLY A 1 221 ? 1.701 -4.310 -0.182 1.00 98.25 221 GLY A C 1
ATOM 1642 O O . GLY A 1 221 ? 1.397 -5.427 0.227 1.00 98.25 221 GLY A O 1
ATOM 1643 N N . THR A 1 222 ? 2.921 -3.808 0.017 1.00 98.19 222 THR A N 1
ATOM 1644 C CA . THR A 1 222 ? 4.011 -4.587 0.648 1.00 98.19 222 THR A CA 1
ATOM 1645 C C . THR A 1 222 ? 4.337 -4.160 2.085 1.00 98.19 222 THR A C 1
ATOM 1647 O O . THR A 1 222 ? 5.066 -4.863 2.793 1.00 98.19 222 THR A O 1
ATOM 1650 N N . GLY A 1 223 ? 3.766 -3.040 2.538 1.00 95.38 223 GLY A N 1
ATOM 1651 C CA . GLY A 1 223 ? 4.098 -2.368 3.797 1.00 95.38 223 GLY A CA 1
ATOM 1652 C C . GLY A 1 223 ? 5.124 -1.249 3.609 1.00 95.38 223 GLY A C 1
ATOM 1653 O O . GLY A 1 223 ? 6.077 -1.385 2.838 1.00 95.38 223 GLY A O 1
ATOM 1654 N N . GLY A 1 224 ? 4.957 -0.129 4.318 1.00 91.69 224 GLY A N 1
ATOM 1655 C CA . GLY A 1 224 ? 5.746 1.093 4.091 1.00 91.69 224 GLY A CA 1
ATOM 1656 C C . GLY A 1 224 ? 7.260 0.966 4.330 1.00 91.69 224 GLY A C 1
ATOM 1657 O O . GLY A 1 224 ? 8.034 1.817 3.888 1.00 91.69 224 GLY A O 1
ATOM 1658 N N . ARG A 1 225 ? 7.706 -0.089 5.023 1.00 95.38 225 ARG A N 1
ATOM 1659 C CA . ARG A 1 225 ? 9.118 -0.338 5.365 1.00 95.38 225 ARG A CA 1
ATOM 1660 C C . ARG A 1 225 ? 9.786 -1.403 4.495 1.00 95.38 225 ARG A C 1
ATOM 1662 O O . ARG A 1 225 ? 10.990 -1.597 4.640 1.00 95.38 225 ARG A O 1
ATOM 1669 N N . ASP A 1 226 ? 9.055 -2.048 3.586 1.00 98.06 226 ASP A N 1
ATOM 1670 C CA . ASP A 1 226 ? 9.534 -3.235 2.866 1.00 98.06 226 ASP A CA 1
ATOM 1671 C C . ASP A 1 226 ? 10.831 -2.989 2.081 1.00 98.06 226 ASP A C 1
ATOM 1673 O O . ASP A 1 226 ? 11.726 -3.828 2.069 1.00 98.06 226 ASP A O 1
ATOM 1677 N N . LEU A 1 227 ? 10.983 -1.802 1.488 1.00 97.06 227 LEU A N 1
ATOM 1678 C CA . LEU A 1 227 ? 12.154 -1.436 0.678 1.00 97.06 227 LEU A CA 1
ATOM 1679 C C . LEU A 1 227 ? 13.303 -0.831 1.501 1.00 97.06 227 LEU A C 1
ATOM 1681 O O . LEU A 1 227 ? 14.297 -0.368 0.934 1.00 97.06 227 LEU A O 1
ATOM 1685 N N . LYS A 1 228 ? 13.201 -0.831 2.836 1.00 96.38 228 LYS A N 1
ATOM 1686 C CA . LYS A 1 228 ? 14.333 -0.494 3.704 1.00 96.38 228 LYS A CA 1
ATOM 1687 C C . LYS A 1 228 ? 15.367 -1.613 3.668 1.00 96.38 228 LYS A C 1
ATOM 1689 O O . LYS A 1 228 ? 15.032 -2.791 3.567 1.00 96.38 228 LYS A O 1
ATOM 1694 N N . GLU A 1 229 ? 16.626 -1.233 3.857 1.00 96.88 229 GLU A N 1
ATOM 1695 C CA . GLU A 1 229 ? 17.780 -2.141 3.842 1.00 96.88 229 GLU A CA 1
ATOM 1696 C C . GLU A 1 229 ? 17.595 -3.363 4.761 1.00 96.88 229 GLU A C 1
ATOM 1698 O O . GLU A 1 229 ? 17.881 -4.489 4.362 1.00 96.88 229 GLU A O 1
ATOM 1703 N N . ALA A 1 230 ? 17.057 -3.143 5.966 1.00 97.06 230 ALA A N 1
ATOM 1704 C CA . ALA A 1 230 ? 16.843 -4.188 6.967 1.00 97.06 230 ALA A CA 1
ATOM 1705 C C . ALA A 1 230 ? 15.794 -5.238 6.559 1.00 97.06 230 ALA A C 1
ATOM 1707 O O . ALA A 1 230 ? 15.928 -6.400 6.937 1.00 97.06 230 ALA A O 1
ATOM 1708 N N . VAL A 1 231 ? 14.766 -4.838 5.798 1.00 98.00 231 VAL A N 1
ATOM 1709 C CA . VAL A 1 231 ? 13.701 -5.741 5.328 1.00 98.00 231 VAL A CA 1
ATOM 1710 C C . VAL A 1 231 ? 14.092 -6.401 4.012 1.00 98.00 231 VAL A C 1
ATOM 1712 O O . VAL A 1 231 ? 13.876 -7.595 3.833 1.00 98.00 231 VAL A O 1
ATOM 1715 N N . GLY A 1 232 ? 14.747 -5.658 3.119 1.00 97.94 232 GLY A N 1
ATOM 1716 C CA . GLY A 1 232 ? 15.338 -6.212 1.905 1.00 97.94 232 GLY A CA 1
ATOM 1717 C C . GLY A 1 232 ? 14.345 -6.476 0.772 1.00 97.94 232 GLY A C 1
ATOM 1718 O O . GLY A 1 232 ? 14.660 -7.272 -0.114 1.00 97.94 232 GLY A O 1
ATOM 1719 N N . GLY A 1 233 ? 13.167 -5.844 0.796 1.00 98.25 233 GLY A N 1
ATOM 1720 C CA . GLY A 1 233 ? 12.161 -5.917 -0.266 1.00 98.25 233 GLY A CA 1
ATOM 1721 C C . GLY A 1 233 ? 11.606 -7.318 -0.487 1.00 98.25 233 GLY A C 1
ATOM 1722 O O . GLY A 1 233 ? 11.394 -7.697 -1.636 1.00 98.25 233 GLY A O 1
ATOM 1723 N N . ILE A 1 234 ? 11.469 -8.119 0.577 1.00 98.69 234 ILE A N 1
ATOM 1724 C CA . ILE A 1 234 ? 11.052 -9.527 0.481 1.00 98.69 234 ILE A CA 1
ATOM 1725 C C . ILE A 1 234 ? 9.682 -9.612 -0.193 1.00 98.69 234 ILE A C 1
ATOM 1727 O O . ILE A 1 234 ? 9.561 -10.207 -1.262 1.00 98.69 234 ILE A O 1
ATOM 1731 N N . THR A 1 235 ? 8.680 -8.931 0.368 1.00 98.75 235 THR A N 1
ATOM 1732 C CA . THR A 1 235 ? 7.315 -8.988 -0.162 1.00 98.75 235 THR A CA 1
ATOM 1733 C C . THR A 1 235 ? 7.232 -8.350 -1.544 1.00 98.75 235 THR A C 1
ATOM 1735 O O . THR A 1 235 ? 6.532 -8.877 -2.404 1.00 98.75 235 THR A O 1
ATOM 1738 N N . MET A 1 236 ? 7.959 -7.257 -1.798 1.00 98.81 236 MET A N 1
ATOM 1739 C CA . MET A 1 236 ? 8.061 -6.643 -3.125 1.00 98.81 236 MET A CA 1
ATOM 1740 C C . MET A 1 236 ? 8.554 -7.637 -4.180 1.00 98.81 236 MET A C 1
ATOM 1742 O O . MET A 1 236 ? 7.896 -7.818 -5.202 1.00 98.81 236 MET A O 1
ATOM 1746 N N . LYS A 1 237 ? 9.680 -8.316 -3.931 1.00 98.81 237 LYS A N 1
ATOM 1747 C CA . LYS A 1 237 ? 10.254 -9.287 -4.875 1.00 98.81 237 LYS A CA 1
ATOM 1748 C C . LYS A 1 237 ? 9.332 -10.486 -5.091 1.00 98.81 237 LYS A C 1
ATOM 1750 O O . LYS A 1 237 ? 9.107 -10.872 -6.236 1.00 98.81 237 LYS A O 1
ATOM 1755 N N . ASP A 1 238 ? 8.747 -11.019 -4.022 1.00 98.81 238 ASP A N 1
ATOM 1756 C CA . ASP A 1 238 ? 7.817 -12.148 -4.116 1.00 98.81 238 ASP A CA 1
ATOM 1757 C C . ASP A 1 238 ? 6.529 -11.771 -4.860 1.00 98.81 238 ASP A C 1
ATOM 1759 O O . ASP A 1 238 ? 6.012 -12.551 -5.657 1.00 98.81 238 ASP A O 1
ATOM 1763 N N . SER A 1 239 ? 6.038 -10.545 -4.669 1.00 98.75 239 SER A N 1
ATOM 1764 C CA . SER A 1 239 ? 4.857 -10.032 -5.372 1.00 98.75 239 SER A CA 1
ATOM 1765 C C . SER A 1 239 ? 5.136 -9.791 -6.855 1.00 98.75 239 SER A C 1
ATOM 1767 O O . SER A 1 239 ? 4.299 -10.132 -7.686 1.00 98.75 239 SER A O 1
ATOM 1769 N N . ILE A 1 240 ? 6.316 -9.268 -7.211 1.00 98.81 240 ILE A N 1
ATOM 1770 C CA . ILE A 1 240 ? 6.749 -9.153 -8.614 1.00 98.81 240 ILE A CA 1
ATOM 1771 C C . ILE A 1 240 ? 6.772 -10.537 -9.267 1.00 98.81 240 ILE A C 1
ATOM 1773 O O . ILE A 1 240 ? 6.224 -10.705 -10.351 1.00 98.81 240 ILE A O 1
ATOM 1777 N N . LEU A 1 241 ? 7.345 -11.541 -8.596 1.00 98.56 241 LEU A N 1
ATOM 1778 C CA . LEU A 1 241 ? 7.352 -12.917 -9.095 1.00 98.56 241 LEU A CA 1
ATOM 1779 C C . LEU A 1 241 ? 5.936 -13.490 -9.233 1.00 98.56 241 LEU A C 1
ATOM 1781 O O . LEU A 1 241 ? 5.663 -14.186 -10.208 1.00 98.56 241 LEU A O 1
ATOM 1785 N N . ALA A 1 242 ? 5.029 -13.206 -8.299 1.00 98.31 242 ALA A N 1
ATOM 1786 C CA . ALA A 1 242 ? 3.637 -13.635 -8.404 1.00 98.31 242 ALA A CA 1
ATOM 1787 C C . ALA A 1 242 ? 2.941 -13.008 -9.625 1.00 98.31 242 ALA A C 1
ATOM 1789 O O . ALA A 1 242 ? 2.293 -13.722 -10.387 1.00 98.31 242 ALA A O 1
ATOM 1790 N N . LEU A 1 243 ? 3.127 -11.704 -9.855 1.00 98.69 243 LEU A N 1
ATOM 1791 C CA . LEU A 1 243 ? 2.583 -10.995 -11.019 1.00 98.69 243 LEU A CA 1
ATOM 1792 C C . LEU A 1 243 ? 3.208 -11.458 -12.337 1.00 98.69 243 LEU A C 1
ATOM 1794 O O . LEU A 1 243 ? 2.514 -11.550 -13.347 1.00 98.69 243 LEU A O 1
ATOM 1798 N N . GLU A 1 244 ? 4.496 -11.793 -12.340 1.00 98.44 244 GLU A N 1
ATOM 1799 C CA . GLU A 1 244 ? 5.182 -12.363 -13.501 1.00 98.44 244 GLU A CA 1
ATOM 1800 C C . GLU A 1 244 ? 4.570 -13.714 -13.904 1.00 98.44 244 GLU A C 1
ATOM 1802 O O . GLU A 1 244 ? 4.376 -13.980 -15.088 1.00 98.44 244 GLU A O 1
ATOM 1807 N N . HIS A 1 245 ? 4.168 -14.537 -12.933 1.00 98.06 245 HIS A N 1
ATOM 1808 C CA . HIS A 1 245 ? 3.525 -15.828 -13.195 1.00 98.06 245 HIS A CA 1
ATOM 1809 C C . HIS A 1 245 ? 1.998 -15.758 -13.356 1.00 98.06 245 HIS A C 1
ATOM 1811 O O . HIS A 1 245 ? 1.396 -16.751 -13.763 1.00 98.06 245 HIS A O 1
ATOM 1817 N N . ASP A 1 246 ? 1.364 -14.620 -13.067 1.00 98.31 246 ASP A N 1
ATOM 1818 C CA . ASP A 1 246 ? -0.078 -14.431 -13.248 1.00 98.31 246 ASP A CA 1
ATOM 1819 C C . ASP A 1 246 ? -0.427 -14.324 -14.747 1.00 98.31 246 ASP A C 1
ATOM 1821 O O . ASP A 1 246 ? -0.066 -13.326 -15.375 1.00 98.31 246 ASP A O 1
ATOM 1825 N N . PRO A 1 247 ? -1.129 -15.297 -15.356 1.00 97.94 247 PRO A N 1
ATOM 1826 C CA . PRO A 1 247 ? -1.433 -15.268 -16.787 1.00 97.94 247 PRO A CA 1
ATOM 1827 C C . PRO A 1 247 ? -2.330 -14.094 -17.208 1.00 97.94 247 PRO A C 1
ATOM 1829 O O . PRO A 1 247 ? -2.336 -13.749 -18.388 1.00 97.94 247 PRO A O 1
ATOM 1832 N N . ASP A 1 248 ? -3.060 -13.472 -16.276 1.00 98.00 248 ASP A N 1
ATOM 1833 C CA . ASP A 1 248 ? -3.940 -12.338 -16.578 1.00 98.00 248 ASP A CA 1
ATOM 1834 C C . ASP A 1 248 ? -3.189 -10.995 -16.582 1.00 98.00 248 ASP A C 1
ATOM 1836 O O . ASP A 1 248 ? -3.691 -9.992 -17.099 1.00 98.00 248 ASP A O 1
ATOM 1840 N N . THR A 1 249 ? -1.981 -10.961 -16.011 1.00 98.75 249 THR A N 1
ATOM 1841 C CA . THR A 1 249 ? -1.140 -9.761 -15.950 1.00 98.75 249 THR A CA 1
ATOM 1842 C C . THR A 1 249 ? -0.267 -9.672 -17.202 1.00 98.75 249 THR A C 1
ATOM 1844 O O . THR A 1 249 ? 0.514 -10.580 -17.471 1.00 98.75 249 THR A O 1
ATOM 1847 N N . GLU A 1 250 ? -0.345 -8.559 -17.933 1.00 98.62 250 GLU A N 1
ATOM 1848 C CA . GLU A 1 250 ? 0.454 -8.267 -19.136 1.00 98.62 250 GLU A CA 1
ATOM 1849 C C . GLU A 1 250 ? 1.480 -7.145 -18.916 1.00 98.62 250 GLU A C 1
ATOM 1851 O O . GLU A 1 250 ? 2.507 -7.131 -19.585 1.00 98.62 250 GLU A O 1
ATOM 1856 N N . VAL A 1 251 ? 1.236 -6.230 -17.970 1.00 98.81 251 VAL A N 1
ATOM 1857 C CA . VAL A 1 251 ? 2.151 -5.129 -17.607 1.00 98.81 251 VAL A CA 1
ATOM 1858 C C . VAL A 1 251 ? 2.266 -5.049 -16.089 1.00 98.81 251 VAL A C 1
ATOM 1860 O O . VAL A 1 251 ? 1.253 -5.159 -15.397 1.00 98.81 251 VAL A O 1
ATOM 1863 N N . ILE A 1 252 ? 3.472 -4.834 -15.564 1.00 98.88 252 ILE A N 1
ATOM 1864 C CA . ILE A 1 252 ? 3.725 -4.692 -14.123 1.00 98.88 252 ILE A CA 1
ATOM 1865 C C . ILE A 1 252 ? 4.059 -3.235 -13.792 1.00 98.88 252 ILE A C 1
ATOM 1867 O O . ILE A 1 252 ? 4.865 -2.613 -14.472 1.00 98.88 252 ILE A O 1
ATOM 1871 N N . VAL A 1 253 ? 3.484 -2.690 -12.720 1.00 98.88 253 VAL A N 1
ATOM 1872 C CA . VAL A 1 253 ? 3.845 -1.376 -12.170 1.00 98.88 253 VAL A CA 1
ATOM 1873 C C . VAL A 1 253 ? 4.376 -1.538 -10.753 1.00 98.88 253 VAL A C 1
ATOM 1875 O O . VAL A 1 253 ? 3.704 -2.113 -9.897 1.00 98.88 253 VAL A O 1
ATOM 1878 N N . VAL A 1 254 ? 5.568 -1.003 -10.494 1.00 98.69 254 VAL A N 1
ATOM 1879 C CA . VAL A 1 254 ? 6.238 -1.029 -9.190 1.00 98.69 254 VAL A CA 1
ATOM 1880 C C . VAL A 1 254 ? 6.324 0.381 -8.619 1.00 98.69 254 VAL A C 1
ATOM 1882 O O . VAL A 1 254 ? 6.915 1.269 -9.230 1.00 98.69 254 VAL A O 1
ATOM 1885 N N . ILE A 1 255 ? 5.765 0.578 -7.426 1.00 98.31 255 ILE A N 1
ATOM 1886 C CA . ILE A 1 255 ? 5.646 1.891 -6.781 1.00 98.31 255 ILE A CA 1
ATOM 1887 C C . ILE A 1 255 ? 6.395 1.895 -5.453 1.00 98.31 255 ILE A C 1
ATOM 1889 O O . ILE A 1 255 ? 6.120 1.088 -4.562 1.00 98.31 255 ILE A O 1
ATOM 1893 N N . SER A 1 256 ? 7.296 2.852 -5.259 1.00 94.50 256 SER A N 1
ATOM 1894 C CA . SER A 1 256 ? 7.950 3.034 -3.966 1.00 94.50 256 SER A CA 1
ATOM 1895 C C . SER A 1 256 ? 8.299 4.493 -3.694 1.00 94.50 256 SER A C 1
ATOM 1897 O O . SER A 1 256 ? 8.626 5.263 -4.592 1.00 94.50 256 SER A O 1
ATOM 1899 N N . LYS A 1 257 ? 8.311 4.851 -2.408 1.00 89.12 257 LYS A N 1
ATOM 1900 C CA . LYS A 1 257 ? 9.162 5.946 -1.906 1.00 89.12 257 LYS A CA 1
ATOM 1901 C C . LYS A 1 257 ? 10.644 5.589 -2.135 1.00 89.12 257 LYS A C 1
ATOM 1903 O O . LYS A 1 257 ? 10.894 4.408 -2.393 1.00 89.12 257 LYS A O 1
ATOM 1908 N N . PRO A 1 258 ? 11.612 6.519 -1.997 1.00 89.25 258 PRO A N 1
ATOM 1909 C CA . PRO A 1 258 ? 13.023 6.215 -2.236 1.00 89.25 258 PRO A CA 1
ATOM 1910 C C . PRO A 1 258 ? 13.467 4.906 -1.548 1.00 89.25 258 PRO A C 1
ATOM 1912 O O . PRO A 1 258 ? 13.481 4.839 -0.313 1.00 89.25 258 PRO A O 1
ATOM 1915 N N . PRO A 1 259 ? 13.763 3.839 -2.313 1.00 93.25 259 PRO A N 1
ATOM 1916 C CA . PRO A 1 259 ? 14.203 2.565 -1.753 1.00 93.25 259 PRO A CA 1
ATOM 1917 C C . PRO A 1 259 ? 15.654 2.648 -1.262 1.00 93.25 259 PRO A C 1
ATOM 1919 O O . PRO A 1 259 ? 16.425 3.509 -1.687 1.00 93.25 259 PRO A O 1
ATOM 1922 N N . ALA A 1 260 ? 16.073 1.707 -0.410 1.00 96.00 260 ALA A N 1
ATOM 1923 C CA . ALA A 1 260 ? 17.498 1.537 -0.135 1.00 96.00 260 ALA A CA 1
ATOM 1924 C C . ALA A 1 260 ? 18.238 1.143 -1.435 1.00 96.00 260 ALA A C 1
ATOM 1926 O O . ALA A 1 260 ? 17.742 0.265 -2.148 1.00 96.00 260 ALA A O 1
ATOM 1927 N N . PRO A 1 261 ? 19.419 1.720 -1.751 1.00 95.94 261 PRO A N 1
ATOM 1928 C CA . PRO A 1 261 ? 20.081 1.513 -3.043 1.00 95.94 261 PRO A CA 1
ATOM 1929 C C . PRO A 1 261 ? 20.298 0.043 -3.421 1.00 95.94 261 PRO A C 1
ATOM 1931 O O . PRO A 1 261 ? 20.006 -0.348 -4.546 1.00 95.94 261 PRO A O 1
ATOM 1934 N N . ARG A 1 262 ? 20.722 -0.806 -2.471 1.00 97.50 262 ARG A N 1
ATOM 1935 C CA . ARG A 1 262 ? 20.892 -2.245 -2.734 1.00 97.50 262 ARG A CA 1
ATOM 1936 C C . ARG A 1 262 ? 19.567 -2.908 -3.114 1.00 97.50 262 ARG A C 1
ATOM 1938 O O . ARG A 1 262 ? 19.508 -3.667 -4.075 1.00 97.50 262 ARG A O 1
ATOM 1945 N N . VAL A 1 263 ? 18.505 -2.624 -2.361 1.00 97.94 263 VAL A N 1
ATOM 1946 C CA . VAL A 1 263 ? 17.181 -3.222 -2.585 1.00 97.94 263 VAL A CA 1
ATOM 1947 C C . VAL A 1 263 ? 16.595 -2.750 -3.915 1.00 97.94 263 VAL A C 1
ATOM 1949 O O . VAL A 1 263 ? 16.031 -3.552 -4.655 1.00 97.94 263 VAL A O 1
ATOM 1952 N N . ARG A 1 264 ? 16.787 -1.472 -4.257 1.00 96.88 264 ARG A N 1
ATOM 1953 C CA . ARG A 1 264 ? 16.438 -0.920 -5.568 1.00 96.88 264 ARG A CA 1
ATOM 1954 C C . ARG A 1 264 ? 17.080 -1.715 -6.698 1.00 96.88 264 ARG A C 1
ATOM 1956 O O . ARG A 1 264 ? 16.386 -2.150 -7.611 1.00 96.88 264 ARG A O 1
ATOM 1963 N N . ASP A 1 265 ? 18.395 -1.903 -6.629 1.00 96.62 265 ASP A N 1
ATOM 1964 C CA . ASP A 1 265 ? 19.154 -2.560 -7.689 1.00 96.62 265 ASP A CA 1
ATOM 1965 C C . ASP A 1 265 ? 18.731 -4.030 -7.842 1.00 96.62 265 ASP A C 1
ATOM 1967 O O . ASP A 1 265 ? 18.623 -4.525 -8.964 1.00 96.62 265 ASP A O 1
ATOM 1971 N N . GLU A 1 266 ? 18.406 -4.709 -6.737 1.00 98.25 266 GLU A N 1
ATOM 1972 C CA . GLU A 1 266 ? 17.826 -6.058 -6.753 1.00 98.25 266 GLU A CA 1
ATOM 1973 C C . GLU A 1 266 ? 16.443 -6.105 -7.415 1.00 98.25 266 GLU A C 1
ATOM 1975 O O . GLU A 1 266 ? 16.189 -7.000 -8.221 1.00 98.25 266 GLU A O 1
ATOM 1980 N N . VAL A 1 267 ? 15.557 -5.150 -7.107 1.00 98.12 267 VAL A N 1
ATOM 1981 C CA . VAL A 1 267 ? 14.221 -5.055 -7.720 1.00 98.12 267 VAL A CA 1
ATOM 1982 C C . VAL A 1 267 ? 14.333 -4.784 -9.221 1.00 98.12 267 VAL A C 1
ATOM 1984 O O . VAL A 1 267 ? 13.705 -5.480 -10.015 1.00 98.12 267 VAL A O 1
ATOM 1987 N N . LEU A 1 268 ? 15.180 -3.837 -9.634 1.00 96.81 268 LEU A N 1
ATOM 1988 C CA . LEU A 1 268 ? 15.416 -3.556 -11.052 1.00 96.81 268 LEU A CA 1
ATOM 1989 C C . LEU A 1 268 ? 16.021 -4.771 -11.768 1.00 96.81 268 LEU A C 1
ATOM 1991 O O . LEU A 1 268 ? 15.590 -5.124 -12.861 1.00 96.81 268 LEU A O 1
ATOM 1995 N N . ALA A 1 269 ? 16.991 -5.454 -11.155 1.00 97.31 269 ALA A N 1
ATOM 1996 C CA . ALA A 1 269 ? 17.572 -6.672 -11.716 1.00 97.31 269 ALA A CA 1
ATOM 1997 C C . ALA A 1 269 ? 16.553 -7.814 -11.848 1.00 97.31 269 ALA A C 1
ATOM 1999 O O . ALA A 1 269 ? 16.657 -8.603 -12.786 1.00 97.31 269 ALA A O 1
ATOM 2000 N N . LEU A 1 270 ? 15.583 -7.908 -10.933 1.00 98.00 270 LEU A N 1
ATOM 2001 C CA . LEU A 1 270 ? 14.484 -8.864 -11.023 1.00 98.00 270 LEU A CA 1
ATOM 2002 C C . LEU A 1 270 ? 13.567 -8.543 -12.209 1.00 98.00 270 LEU A C 1
ATOM 2004 O O . LEU A 1 270 ? 13.316 -9.428 -13.022 1.00 98.00 270 LEU A O 1
ATOM 2008 N N . LEU A 1 271 ? 13.136 -7.286 -12.350 1.00 97.62 271 LEU A N 1
ATOM 2009 C CA . LEU A 1 271 ? 12.272 -6.850 -13.454 1.00 97.62 271 LEU A CA 1
ATOM 2010 C C . LEU A 1 271 ? 12.941 -7.042 -14.821 1.00 97.62 271 LEU A C 1
ATOM 2012 O O . LEU A 1 271 ? 12.308 -7.554 -15.735 1.00 97.62 271 LEU A O 1
ATOM 2016 N N . ARG A 1 272 ? 14.246 -6.753 -14.943 1.00 95.94 272 ARG A N 1
ATOM 2017 C CA . ARG A 1 272 ? 15.020 -7.007 -16.177 1.00 95.94 272 ARG A CA 1
ATOM 2018 C C . ARG A 1 272 ? 15.054 -8.478 -16.600 1.00 95.94 272 ARG A C 1
ATOM 2020 O O . ARG A 1 272 ? 15.289 -8.769 -17.767 1.00 95.94 272 ARG A O 1
ATOM 2027 N N . ARG A 1 273 ? 14.906 -9.414 -15.656 1.00 95.81 273 ARG A N 1
ATOM 2028 C CA . ARG A 1 273 ? 14.858 -10.860 -15.942 1.00 95.81 273 ARG A CA 1
ATOM 2029 C C . ARG A 1 273 ? 13.444 -11.349 -16.253 1.00 95.81 273 ARG A C 1
ATOM 2031 O O . ARG A 1 273 ? 13.305 -12.489 -16.692 1.00 95.81 273 ARG A O 1
ATOM 2038 N N . GLY A 1 274 ? 12.432 -10.528 -15.979 1.00 95.88 274 GLY A N 1
ATOM 2039 C CA . GLY A 1 274 ? 11.043 -10.812 -16.299 1.00 95.88 274 GLY A CA 1
ATOM 2040 C C . GLY A 1 274 ? 10.789 -10.782 -17.803 1.00 95.88 274 GLY A C 1
ATOM 2041 O O . GLY A 1 274 ? 11.564 -10.240 -18.592 1.00 95.88 274 GLY A O 1
ATOM 2042 N N . THR A 1 275 ? 9.685 -11.395 -18.200 1.00 96.88 275 THR A N 1
ATOM 2043 C CA . THR A 1 275 ? 9.208 -11.431 -19.583 1.00 96.88 275 THR A CA 1
ATOM 2044 C C . THR A 1 275 ? 8.191 -10.331 -19.860 1.00 96.88 275 THR A C 1
ATOM 2046 O O . THR A 1 275 ? 8.053 -9.911 -21.009 1.00 96.88 275 THR A O 1
ATOM 2049 N N . LYS A 1 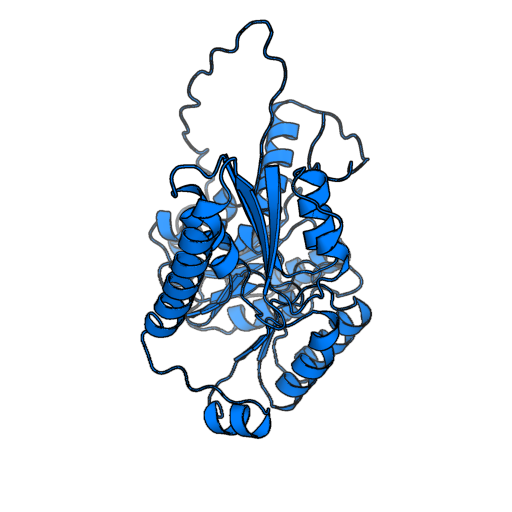276 ? 7.516 -9.821 -18.824 1.00 98.00 276 LYS A N 1
ATOM 2050 C CA . LYS A 1 276 ? 6.496 -8.779 -18.953 1.00 98.00 276 LYS A CA 1
ATOM 2051 C C . LYS A 1 276 ? 7.100 -7.376 -18.866 1.00 98.00 276 LYS A C 1
ATOM 2053 O O . LYS A 1 276 ? 7.989 -7.159 -18.041 1.00 98.00 276 LYS A O 1
ATOM 2058 N N . PRO A 1 277 ? 6.596 -6.410 -19.651 1.00 97.88 277 PRO A N 1
ATOM 2059 C CA . PRO A 1 277 ? 6.997 -5.018 -19.520 1.00 97.88 277 PRO A CA 1
ATOM 2060 C C . PRO A 1 277 ? 6.684 -4.487 -18.126 1.00 97.88 277 PRO A C 1
ATOM 2062 O O . PRO A 1 277 ? 5.594 -4.697 -17.583 1.00 97.88 277 PRO A O 1
ATOM 2065 N N . ALA A 1 278 ? 7.650 -3.767 -17.564 1.00 98.31 278 ALA A N 1
ATOM 2066 C CA . ALA A 1 278 ? 7.554 -3.187 -16.239 1.00 98.31 278 ALA A CA 1
ATOM 2067 C C . ALA A 1 278 ? 7.688 -1.665 -16.275 1.00 98.31 278 ALA A C 1
ATOM 2069 O O . ALA A 1 278 ? 8.519 -1.120 -16.999 1.00 98.31 278 ALA A O 1
ATOM 2070 N N . VAL A 1 279 ? 6.912 -0.986 -15.436 1.00 98.12 279 VAL A N 1
ATOM 2071 C CA . VAL A 1 279 ? 7.046 0.440 -15.138 1.00 98.12 279 VAL A CA 1
ATOM 2072 C C . VAL A 1 279 ? 7.428 0.596 -13.674 1.00 98.12 279 VAL A C 1
ATOM 2074 O O . VAL A 1 279 ? 6.767 0.044 -12.798 1.00 98.12 279 VAL A O 1
ATOM 2077 N N . THR A 1 280 ? 8.472 1.358 -13.376 1.00 97.75 280 THR A N 1
ATOM 2078 C CA . THR A 1 280 ? 8.873 1.671 -11.999 1.00 97.75 280 THR A CA 1
ATOM 2079 C C . THR A 1 280 ? 8.711 3.154 -11.722 1.00 97.75 280 THR A C 1
ATOM 2081 O O . THR A 1 280 ? 9.178 3.969 -12.512 1.00 97.75 280 THR A O 1
ATOM 2084 N N . ILE A 1 281 ? 8.148 3.493 -10.567 1.00 96.12 281 ILE A N 1
ATOM 2085 C CA . ILE A 1 281 ? 8.172 4.840 -9.994 1.00 96.12 281 ILE A CA 1
ATOM 2086 C C . ILE A 1 281 ? 8.802 4.766 -8.606 1.00 96.12 281 ILE A C 1
ATOM 2088 O O . ILE A 1 281 ? 8.202 4.285 -7.638 1.00 96.12 281 ILE A O 1
ATOM 2092 N N . PHE A 1 282 ? 10.049 5.226 -8.528 1.00 95.06 282 PHE A N 1
ATOM 2093 C CA . PHE A 1 282 ? 10.772 5.431 -7.280 1.00 95.06 282 PHE A CA 1
ATOM 2094 C C . PHE A 1 282 ? 10.825 6.929 -7.021 1.00 95.06 282 PHE A C 1
ATOM 2096 O O . PHE A 1 282 ? 11.637 7.639 -7.604 1.00 95.06 282 PHE A O 1
ATOM 2103 N N . LEU A 1 283 ? 9.911 7.408 -6.180 1.00 89.94 283 LEU A N 1
ATOM 2104 C CA . LEU A 1 283 ? 9.739 8.839 -5.940 1.00 89.94 283 LEU A CA 1
ATOM 2105 C C . LEU A 1 283 ? 11.057 9.486 -5.524 1.00 89.94 283 LEU A C 1
ATOM 2107 O O . LEU A 1 283 ? 11.749 8.954 -4.660 1.00 89.94 283 LEU A O 1
ATOM 2111 N N . GLY A 1 284 ? 11.373 10.637 -6.113 1.00 85.69 284 GLY A N 1
ATOM 2112 C CA . GLY A 1 284 ? 12.628 11.353 -5.883 1.00 85.69 284 GLY A CA 1
ATOM 2113 C C . GLY A 1 284 ? 13.776 10.952 -6.814 1.00 85.69 284 GLY A C 1
ATOM 2114 O O . GLY A 1 284 ? 14.800 11.628 -6.803 1.00 85.69 284 GLY A O 1
ATOM 2115 N N . GLU A 1 285 ? 13.637 9.897 -7.624 1.00 87.62 285 GLU A N 1
ATOM 2116 C CA . GLU A 1 285 ? 14.551 9.652 -8.744 1.00 87.62 285 GLU A CA 1
ATOM 2117 C C . GLU A 1 285 ? 14.093 10.427 -9.984 1.00 87.62 285 GLU A C 1
ATOM 2119 O O . GLU A 1 285 ? 12.908 10.446 -10.289 1.00 87.62 285 GLU A O 1
ATOM 2124 N N . GLU A 1 286 ? 15.036 11.011 -10.727 1.00 86.06 286 GLU A N 1
ATOM 2125 C CA . GLU A 1 286 ? 14.809 11.644 -12.035 1.00 86.06 286 GLU A CA 1
ATOM 2126 C C . GLU A 1 286 ? 15.395 10.747 -13.135 1.00 86.06 286 GLU A C 1
ATOM 2128 O O . GLU A 1 286 ? 16.547 10.935 -13.544 1.00 86.06 286 GLU A O 1
ATOM 2133 N N . PRO A 1 287 ? 14.673 9.695 -13.566 1.00 84.94 287 PRO A N 1
ATOM 2134 C CA . PRO A 1 287 ? 15.156 8.835 -14.635 1.00 84.94 287 PRO A CA 1
ATOM 2135 C C . PRO A 1 287 ? 15.262 9.629 -15.942 1.00 84.94 287 PRO A C 1
ATOM 2137 O O . PRO A 1 287 ? 14.341 10.342 -16.328 1.00 84.94 287 PRO A O 1
ATOM 2140 N N . THR A 1 288 ? 16.392 9.498 -16.636 1.00 79.00 288 THR A N 1
ATOM 2141 C CA . THR A 1 288 ? 16.644 10.176 -17.922 1.00 79.00 288 THR A CA 1
ATOM 2142 C C . THR A 1 288 ? 16.557 9.230 -19.117 1.00 79.00 288 THR A C 1
ATOM 2144 O O . THR A 1 288 ? 16.664 9.663 -20.265 1.00 79.00 288 THR A O 1
ATOM 2147 N N . ASP A 1 289 ? 16.362 7.942 -18.852 1.00 78.69 289 ASP A N 1
ATOM 2148 C CA . ASP A 1 289 ? 16.366 6.877 -19.835 1.00 78.69 289 ASP A CA 1
ATOM 2149 C C . ASP A 1 289 ? 15.367 5.763 -19.487 1.00 78.69 289 ASP A C 1
ATOM 2151 O O . ASP A 1 289 ? 14.931 5.585 -18.343 1.00 78.69 289 ASP A O 1
ATOM 2155 N N . HIS A 1 290 ? 15.002 5.006 -20.517 1.00 84.19 290 HIS A N 1
ATOM 2156 C CA . HIS A 1 290 ? 14.234 3.775 -20.406 1.00 84.19 290 HIS A CA 1
ATOM 2157 C C . HIS A 1 290 ? 15.058 2.627 -20.982 1.00 84.19 290 HIS A C 1
ATOM 2159 O O . HIS A 1 290 ? 15.794 2.800 -21.956 1.00 84.19 290 HIS A O 1
ATOM 2165 N N . GLU A 1 291 ? 14.890 1.445 -20.403 1.00 88.69 291 GLU A N 1
ATOM 2166 C CA . GLU A 1 291 ? 15.460 0.206 -20.910 1.00 88.69 291 GLU A CA 1
ATOM 2167 C C . GLU A 1 291 ? 14.376 -0.574 -21.667 1.00 88.69 291 GLU A C 1
ATOM 2169 O O . GLU A 1 291 ? 13.177 -0.413 -21.425 1.00 88.69 291 GLU A O 1
ATOM 2174 N N . GLU A 1 292 ? 14.778 -1.442 -22.597 1.00 84.94 292 GLU A N 1
ATOM 2175 C CA . GLU A 1 292 ? 13.824 -2.349 -23.237 1.00 84.94 292 GLU A CA 1
ATOM 2176 C C . GLU A 1 292 ? 13.123 -3.191 -22.158 1.00 84.94 292 GLU A C 1
ATOM 2178 O O . GLU A 1 292 ? 13.779 -3.805 -21.316 1.00 84.94 292 GLU A O 1
ATOM 2183 N N . ASN A 1 293 ? 11.787 -3.199 -22.172 1.00 89.75 293 ASN A N 1
ATOM 2184 C CA . ASN A 1 293 ? 10.939 -3.896 -21.196 1.00 89.75 293 ASN A CA 1
ATOM 2185 C C . ASN A 1 293 ? 10.972 -3.344 -19.750 1.00 89.75 293 ASN A C 1
ATOM 2187 O O . ASN A 1 293 ? 10.297 -3.898 -18.882 1.00 89.75 293 ASN A O 1
ATOM 2191 N N . LEU A 1 294 ? 11.698 -2.251 -19.476 1.00 95.69 294 LEU A N 1
ATOM 2192 C CA . LEU A 1 294 ? 11.760 -1.609 -18.159 1.00 95.69 294 LEU A CA 1
ATOM 2193 C C . LEU A 1 294 ? 11.754 -0.079 -18.287 1.00 95.69 294 LEU A C 1
ATOM 2195 O O . LEU A 1 294 ? 12.754 0.565 -18.605 1.00 95.69 294 LEU A O 1
ATOM 2199 N N . TYR A 1 295 ? 10.607 0.505 -17.970 1.00 95.56 295 TYR A N 1
ATOM 2200 C CA . TYR A 1 295 ? 10.323 1.927 -18.094 1.00 95.56 295 TYR A CA 1
ATOM 2201 C C . TYR A 1 295 ? 10.333 2.575 -16.715 1.00 95.56 295 TYR A C 1
ATOM 2203 O O . TYR A 1 295 ? 9.852 2.004 -15.737 1.00 95.56 295 TYR A O 1
ATOM 2211 N N . ARG A 1 296 ? 10.898 3.774 -16.617 1.00 94.00 296 ARG A N 1
ATOM 2212 C CA . ARG A 1 296 ? 11.114 4.460 -15.341 1.00 94.00 296 ARG A CA 1
ATOM 2213 C C . ARG A 1 296 ? 10.399 5.798 -15.384 1.00 94.00 296 ARG A C 1
ATOM 2215 O O . ARG A 1 296 ? 10.774 6.642 -16.184 1.00 94.00 296 ARG A O 1
ATOM 2222 N N . ALA A 1 297 ? 9.382 5.946 -14.550 1.00 94.44 297 ALA A N 1
ATOM 2223 C CA . ALA A 1 297 ? 8.573 7.149 -14.450 1.00 94.44 297 ALA A CA 1
ATOM 2224 C C . ALA A 1 297 ? 9.130 8.109 -13.395 1.00 94.44 297 ALA A C 1
ATOM 2226 O O . ALA A 1 297 ? 9.703 7.667 -12.393 1.00 94.44 297 ALA A O 1
ATOM 2227 N N . TYR A 1 298 ? 8.901 9.405 -13.597 1.00 92.25 298 TYR A N 1
ATOM 2228 C CA . TYR A 1 298 ? 9.171 10.463 -12.630 1.00 92.25 298 TYR A CA 1
ATOM 2229 C C . TYR A 1 298 ? 7.971 10.748 -11.717 1.00 92.25 298 TYR A C 1
ATOM 2231 O O . TYR A 1 298 ? 8.163 11.030 -10.535 1.00 92.25 298 TYR A O 1
ATOM 2239 N N . THR A 1 299 ? 6.738 10.627 -12.225 1.00 94.31 299 THR A N 1
ATOM 2240 C CA . THR A 1 299 ? 5.504 10.834 -11.441 1.00 94.31 299 THR A CA 1
ATOM 2241 C C . THR A 1 299 ? 4.596 9.602 -11.406 1.00 94.31 299 THR A C 1
ATOM 2243 O O . THR A 1 299 ? 4.692 8.694 -12.235 1.00 94.31 299 THR A O 1
ATOM 2246 N N . LEU A 1 300 ? 3.676 9.559 -10.440 1.00 96.31 300 LEU A N 1
ATOM 2247 C CA . LEU A 1 300 ? 2.620 8.552 -10.334 1.00 96.31 300 LEU A CA 1
ATOM 2248 C C . LEU A 1 300 ? 1.708 8.579 -11.568 1.00 96.31 300 LEU A C 1
ATOM 2250 O O . LEU A 1 300 ? 1.311 7.524 -12.067 1.00 96.31 300 LEU A O 1
ATOM 2254 N N . GLU A 1 301 ? 1.401 9.769 -12.086 1.00 94.69 301 GLU A N 1
ATOM 2255 C CA . GLU A 1 301 ? 0.622 9.914 -13.316 1.00 94.69 301 GLU A CA 1
ATOM 2256 C C . GLU A 1 301 ? 1.359 9.346 -14.526 1.00 94.69 301 GLU A C 1
ATOM 2258 O O . GLU A 1 301 ? 0.791 8.541 -15.267 1.00 94.69 301 GLU A O 1
ATOM 2263 N N . GLU A 1 302 ? 2.631 9.699 -14.690 1.00 94.12 302 GLU A N 1
ATOM 2264 C CA . GLU A 1 302 ? 3.476 9.156 -15.747 1.00 94.12 302 GLU A CA 1
ATOM 2265 C C . GLU A 1 302 ? 3.547 7.626 -15.666 1.00 94.12 302 GLU A C 1
ATOM 2267 O O . GLU A 1 302 ? 3.396 6.942 -16.679 1.00 94.12 302 GLU A O 1
ATOM 2272 N N . ALA A 1 303 ? 3.697 7.068 -14.462 1.00 96.81 303 ALA A N 1
ATOM 2273 C CA . ALA A 1 303 ? 3.733 5.623 -14.268 1.00 96.81 303 ALA A CA 1
ATOM 2274 C C . ALA A 1 303 ? 2.447 4.943 -14.765 1.00 96.81 303 ALA A C 1
ATOM 2276 O O . ALA A 1 303 ? 2.499 3.907 -15.432 1.00 96.81 303 ALA A O 1
ATOM 2277 N N . ALA A 1 304 ? 1.288 5.537 -14.472 1.00 97.56 304 ALA A N 1
ATOM 2278 C CA . ALA A 1 304 ? 0.001 5.045 -14.948 1.00 97.56 304 ALA A CA 1
ATOM 2279 C C . ALA A 1 304 ? -0.147 5.179 -16.473 1.00 97.56 304 ALA A C 1
ATOM 2281 O O . ALA A 1 304 ? -0.616 4.244 -17.124 1.00 97.56 304 ALA A O 1
ATOM 2282 N N . GLN A 1 305 ? 0.266 6.310 -17.052 1.00 95.75 305 GLN A N 1
ATOM 2283 C CA . GLN A 1 305 ? 0.215 6.549 -18.497 1.00 95.75 305 GLN A CA 1
ATOM 2284 C C . GLN A 1 305 ? 1.095 5.555 -19.263 1.00 95.75 305 GLN A C 1
ATOM 2286 O O . GLN A 1 305 ? 0.601 4.887 -20.173 1.00 95.75 305 GLN A O 1
ATOM 2291 N N . LEU A 1 306 ? 2.355 5.388 -18.849 1.00 95.81 306 LEU A N 1
ATOM 2292 C CA . LEU A 1 306 ? 3.284 4.420 -19.437 1.00 95.81 306 LEU A CA 1
ATOM 2293 C C . LEU A 1 306 ? 2.719 2.998 -19.370 1.00 95.81 306 LEU A C 1
ATOM 2295 O O . LEU A 1 306 ? 2.749 2.276 -20.364 1.00 95.81 306 LEU A O 1
ATOM 2299 N N . ALA A 1 307 ? 2.137 2.604 -18.234 1.00 97.88 307 ALA A N 1
ATOM 2300 C CA . ALA A 1 307 ? 1.551 1.274 -18.084 1.00 97.88 307 ALA A CA 1
ATOM 2301 C C . ALA A 1 307 ? 0.392 1.029 -19.067 1.00 97.88 307 ALA A C 1
ATOM 2303 O O . ALA A 1 307 ? 0.273 -0.057 -19.637 1.00 97.88 307 ALA A O 1
ATOM 2304 N N . VAL A 1 308 ? -0.452 2.041 -19.301 1.00 97.75 308 VAL A N 1
ATOM 2305 C CA . VAL A 1 308 ? -1.559 1.956 -20.265 1.00 97.75 308 VAL A CA 1
ATOM 2306 C C . VAL A 1 308 ? -1.057 1.953 -21.710 1.00 97.75 308 VAL A C 1
ATOM 2308 O O . VAL A 1 308 ? -1.569 1.168 -22.511 1.00 97.75 308 VAL A O 1
ATOM 2311 N N . GLN A 1 309 ? -0.053 2.766 -22.044 1.00 95.81 309 GLN A N 1
ATOM 2312 C CA . GLN A 1 309 ? 0.566 2.773 -23.375 1.00 95.81 309 GLN A CA 1
ATOM 2313 C C . GLN A 1 309 ? 1.195 1.415 -23.701 1.00 95.81 309 GLN A C 1
ATOM 2315 O O . GLN A 1 309 ? 0.947 0.863 -24.773 1.00 95.81 309 GLN A O 1
ATOM 2320 N N . LEU A 1 310 ? 1.933 0.832 -22.749 1.00 96.50 310 LEU A N 1
ATOM 2321 C CA . LEU A 1 310 ? 2.529 -0.501 -22.881 1.00 96.50 310 LEU A CA 1
ATOM 2322 C C . LEU A 1 310 ? 1.467 -1.575 -23.105 1.00 96.50 310 LEU A C 1
ATOM 2324 O O . LEU A 1 310 ? 1.595 -2.380 -24.026 1.00 96.50 310 LEU A O 1
ATOM 2328 N N . LEU A 1 311 ? 0.385 -1.547 -22.320 1.00 97.69 311 LEU A N 1
ATOM 2329 C CA . LEU A 1 311 ? -0.725 -2.489 -22.471 1.00 97.69 311 LEU A CA 1
ATOM 2330 C C . LEU A 1 311 ? -1.367 -2.400 -23.865 1.00 97.69 311 LEU A C 1
ATOM 2332 O O . LEU A 1 311 ? -1.784 -3.408 -24.431 1.00 97.69 311 LEU A O 1
ATOM 2336 N N . ARG A 1 312 ? -1.467 -1.191 -24.421 1.00 97.12 312 ARG A N 1
ATOM 2337 C CA . ARG A 1 312 ? -2.066 -0.943 -25.739 1.00 97.12 312 ARG A CA 1
ATOM 2338 C C . ARG A 1 312 ? -1.089 -1.093 -26.900 1.00 97.12 312 ARG A C 1
ATOM 2340 O O . ARG A 1 312 ? -1.518 -0.964 -28.044 1.00 97.12 312 ARG A O 1
ATOM 2347 N N . GLN A 1 313 ? 0.184 -1.377 -26.620 1.00 94.19 313 GLN A N 1
ATOM 2348 C CA . GLN A 1 313 ? 1.259 -1.400 -27.617 1.00 94.19 313 GLN A CA 1
ATOM 2349 C C . GLN A 1 313 ? 1.356 -0.070 -28.387 1.00 94.19 313 GLN A C 1
ATOM 2351 O O . GLN A 1 313 ? 1.641 -0.037 -29.585 1.00 94.19 313 GLN A O 1
ATOM 2356 N N . GLU A 1 314 ? 1.076 1.035 -27.695 1.00 91.88 314 GLU A N 1
ATOM 2357 C CA . GLU A 1 314 ? 1.213 2.386 -28.229 1.00 91.88 314 GLU A CA 1
ATOM 2358 C C . GLU A 1 314 ? 2.690 2.796 -28.262 1.00 91.88 314 GLU A C 1
ATOM 2360 O O . GLU A 1 314 ? 3.544 2.232 -27.571 1.00 91.88 314 GLU A O 1
ATOM 2365 N N . GLN A 1 315 ? 3.010 3.796 -29.085 1.00 85.38 315 GLN A N 1
ATOM 2366 C CA . GLN A 1 315 ? 4.340 4.385 -29.055 1.00 85.38 315 GLN A CA 1
ATOM 2367 C C . GLN A 1 315 ? 4.555 5.049 -27.694 1.00 85.38 315 GLN A C 1
ATOM 2369 O O . GLN A 1 315 ? 3.786 5.925 -27.305 1.00 85.38 315 GLN A O 1
ATOM 2374 N N . ILE A 1 316 ? 5.618 4.639 -27.002 1.00 85.25 316 ILE A N 1
ATOM 2375 C CA . ILE A 1 316 ? 5.968 5.197 -25.699 1.00 85.25 316 ILE A CA 1
ATOM 2376 C C . ILE A 1 316 ? 6.329 6.665 -25.873 1.00 85.25 316 ILE A C 1
ATOM 2378 O O . ILE A 1 316 ? 7.261 7.014 -26.603 1.00 85.25 316 ILE A O 1
ATOM 2382 N N . GLY A 1 317 ? 5.555 7.516 -25.216 1.00 73.31 317 GLY A N 1
ATOM 2383 C CA . GLY A 1 317 ? 5.701 8.953 -25.292 1.00 73.31 317 GLY A CA 1
ATOM 2384 C C . GLY A 1 317 ? 5.065 9.606 -24.083 1.00 73.31 317 GLY A C 1
ATOM 2385 O O . GLY A 1 317 ? 3.924 9.318 -23.730 1.00 73.31 317 GLY A O 1
ATOM 2386 N N . LEU A 1 318 ? 5.805 10.512 -23.461 1.00 67.38 318 LEU A N 1
ATOM 2387 C CA . LEU A 1 318 ? 5.264 11.376 -22.429 1.00 67.38 318 LEU A CA 1
ATOM 2388 C C . LEU A 1 318 ? 4.598 12.547 -23.138 1.00 67.38 318 LEU A C 1
ATOM 2390 O O . LEU A 1 318 ? 5.280 13.442 -23.640 1.00 67.38 318 LEU A O 1
ATOM 2394 N N . GLU A 1 319 ? 3.270 12.528 -23.235 1.00 59.00 319 GLU A N 1
ATOM 2395 C CA . GLU A 1 319 ? 2.576 13.774 -23.525 1.00 59.00 319 GLU A CA 1
ATOM 2396 C C . GLU A 1 319 ? 2.592 14.599 -22.237 1.00 59.00 319 GLU A C 1
ATOM 2398 O O . GLU A 1 319 ? 2.032 14.148 -21.236 1.00 59.00 319 GLU A O 1
ATOM 2403 N N . PRO A 1 320 ? 3.230 15.785 -22.215 1.00 56.38 320 PRO A N 1
ATOM 2404 C CA . PRO A 1 320 ? 3.099 16.662 -21.068 1.00 56.38 320 PRO A CA 1
ATOM 2405 C C . PRO A 1 320 ? 1.611 16.918 -20.857 1.00 56.38 320 PRO A C 1
ATOM 2407 O O . PRO A 1 320 ? 0.900 17.268 -21.807 1.00 56.38 320 PRO A O 1
ATOM 2410 N N . VAL A 1 321 ? 1.147 16.716 -19.625 1.00 56.84 321 VAL A N 1
ATOM 2411 C CA . VAL A 1 321 ? -0.234 17.000 -19.253 1.00 56.84 321 VAL A CA 1
ATOM 2412 C C . VAL A 1 321 ? -0.521 18.432 -19.683 1.00 56.84 321 VAL A C 1
ATOM 2414 O O . VAL A 1 321 ? 0.105 19.384 -19.213 1.00 56.84 321 VAL A O 1
ATOM 2417 N N . LYS A 1 322 ? -1.439 18.588 -20.640 1.00 53.03 322 LYS A N 1
ATOM 2418 C CA . LYS A 1 322 ? -1.925 19.895 -21.084 1.00 53.03 322 LYS A CA 1
ATOM 2419 C C . LYS A 1 322 ? -2.877 20.432 -20.024 1.00 53.03 322 LYS A C 1
ATOM 2421 O O . LYS A 1 322 ? -4.073 20.551 -20.267 1.00 53.03 322 LYS A O 1
ATOM 2426 N N . GLU A 1 323 ? -2.367 20.707 -18.834 1.00 59.31 323 GLU A N 1
ATOM 2427 C CA . GLU A 1 323 ? -3.120 21.477 -17.861 1.00 59.31 323 GLU A CA 1
ATOM 2428 C C . GLU A 1 323 ? -3.013 22.953 -18.232 1.00 59.31 323 GLU A C 1
ATOM 2430 O O . GLU A 1 323 ? -1.931 23.546 -18.277 1.00 59.31 323 GLU A O 1
ATOM 2435 N N . GLU A 1 324 ? -4.166 23.561 -18.510 1.00 56.00 324 GLU A N 1
ATOM 2436 C CA . GLU A 1 324 ? -4.310 25.003 -18.392 1.00 56.00 324 GLU A CA 1
ATOM 2437 C C . GLU A 1 324 ? -4.082 25.342 -16.920 1.00 56.00 324 GLU A C 1
ATOM 2439 O O . GLU A 1 324 ? -4.987 25.249 -16.091 1.00 56.00 324 GLU A O 1
ATOM 2444 N N . THR A 1 325 ? -2.849 25.709 -16.577 1.00 61.66 325 THR A N 1
ATOM 2445 C CA . THR A 1 325 ? -2.584 26.357 -15.297 1.00 61.66 325 THR A CA 1
ATOM 2446 C C . THR A 1 325 ? -3.445 27.611 -15.257 1.00 61.66 325 THR A C 1
ATOM 2448 O O . THR A 1 325 ? -3.199 28.585 -15.973 1.00 61.66 325 THR A O 1
ATOM 2451 N N . ALA A 1 326 ? -4.517 27.572 -14.464 1.00 63.19 326 ALA A N 1
ATOM 2452 C CA . ALA A 1 326 ? -5.339 28.747 -14.248 1.00 63.19 326 ALA A CA 1
ATOM 2453 C C . ALA A 1 326 ? -4.412 29.848 -13.730 1.00 63.19 326 ALA A C 1
ATOM 2455 O O . ALA A 1 326 ? -3.726 29.661 -12.723 1.00 63.19 326 ALA A O 1
ATOM 2456 N N . ALA A 1 327 ? -4.348 30.975 -14.441 1.00 68.06 327 ALA A N 1
ATOM 2457 C CA . ALA A 1 327 ? -3.520 32.096 -14.030 1.00 68.06 327 ALA A CA 1
ATOM 2458 C C . ALA A 1 327 ? -3.985 32.565 -12.644 1.00 68.06 327 ALA A C 1
ATOM 2460 O O . ALA A 1 327 ? -5.017 33.223 -12.504 1.00 68.06 327 ALA A O 1
ATOM 2461 N N . ALA A 1 328 ? -3.237 32.196 -11.608 1.00 69.12 328 ALA A N 1
ATOM 2462 C CA . ALA A 1 328 ? -3.496 32.650 -10.257 1.00 69.12 328 ALA A CA 1
ATOM 2463 C C . ALA A 1 328 ? -2.954 34.077 -10.123 1.00 69.12 328 ALA A C 1
ATOM 2465 O O . ALA A 1 328 ? -1.747 34.312 -10.179 1.00 69.12 328 ALA A O 1
ATOM 2466 N N . ALA A 1 329 ? -3.852 35.049 -9.972 1.00 78.25 329 ALA A N 1
ATOM 2467 C CA . ALA A 1 329 ? -3.470 36.409 -9.622 1.00 78.25 329 ALA A CA 1
ATOM 2468 C C . ALA A 1 329 ? -3.171 36.462 -8.118 1.00 78.25 329 ALA A C 1
ATOM 2470 O O . ALA A 1 329 ? -4.088 36.505 -7.298 1.00 78.25 329 ALA A O 1
ATOM 2471 N N . PHE A 1 330 ? -1.890 36.434 -7.755 1.00 80.50 330 PHE A N 1
ATOM 2472 C CA . PHE A 1 330 ? -1.466 36.614 -6.370 1.00 80.50 330 PHE A CA 1
ATOM 2473 C C . PHE A 1 330 ? -1.433 38.104 -6.009 1.00 80.50 330 PHE A C 1
ATOM 2475 O O . PHE A 1 330 ? -0.939 38.938 -6.769 1.00 80.50 330 PHE A O 1
ATOM 2482 N N . GLY A 1 331 ? -1.960 38.448 -4.835 1.00 86.38 331 GLY A N 1
ATOM 2483 C CA . GLY A 1 331 ? -1.791 39.768 -4.239 1.00 86.38 331 GLY A CA 1
ATOM 2484 C C . GLY A 1 331 ? -0.338 40.009 -3.799 1.00 86.38 331 GLY A C 1
ATOM 2485 O O . GLY A 1 331 ? 0.388 39.052 -3.532 1.00 86.38 331 GLY A O 1
ATOM 2486 N N . PRO A 1 332 ? 0.092 41.276 -3.657 1.00 84.56 332 PRO A N 1
ATOM 2487 C CA . PRO A 1 332 ? 1.486 41.629 -3.358 1.00 84.56 332 PRO A CA 1
ATOM 2488 C C . PRO A 1 332 ? 2.012 41.068 -2.022 1.00 84.56 332 PRO A C 1
ATOM 2490 O O . PRO A 1 332 ? 3.210 40.846 -1.884 1.00 84.56 332 PRO A O 1
ATOM 2493 N N . GLU A 1 333 ? 1.125 40.800 -1.061 1.00 88.31 333 GLU A N 1
ATOM 2494 C CA . GLU A 1 333 ? 1.461 40.259 0.268 1.00 88.31 333 GLU A CA 1
ATOM 2495 C C . GLU A 1 333 ? 1.450 38.715 0.325 1.00 88.31 333 GLU A C 1
ATOM 2497 O O . GLU A 1 333 ? 1.792 38.113 1.345 1.00 88.31 333 GLU A O 1
ATOM 2502 N N . GLN A 1 334 ? 1.026 38.034 -0.746 1.00 86.88 334 GLN A N 1
ATOM 2503 C CA . GLN A 1 334 ? 0.935 36.572 -0.768 1.00 86.88 334 GLN A CA 1
ATOM 2504 C C . GLN A 1 334 ? 2.287 35.955 -1.132 1.00 86.88 334 GLN A C 1
ATOM 2506 O O . GLN A 1 334 ? 2.635 35.827 -2.300 1.00 86.88 334 GLN A O 1
ATOM 2511 N N . GLN A 1 335 ? 3.041 35.546 -0.111 1.00 82.00 335 GLN A N 1
ATOM 2512 C CA . GLN A 1 335 ? 4.407 35.025 -0.271 1.00 82.00 335 GLN A CA 1
ATOM 2513 C C . GLN A 1 335 ? 4.562 33.530 0.043 1.00 82.00 335 GLN A C 1
ATOM 2515 O O . GLN A 1 335 ? 5.674 33.014 0.011 1.00 82.00 335 GLN A O 1
ATOM 2520 N N . LYS A 1 336 ? 3.485 32.832 0.427 1.00 84.31 336 LYS A N 1
ATOM 2521 C CA . LYS A 1 336 ? 3.567 31.459 0.949 1.00 84.31 336 LYS A CA 1
ATOM 2522 C C . LYS A 1 336 ? 2.518 30.553 0.329 1.00 84.31 336 LYS A C 1
ATOM 2524 O O . LYS A 1 336 ? 1.350 30.927 0.246 1.00 84.31 336 LYS A O 1
ATOM 2529 N N . ILE A 1 337 ? 2.930 29.330 0.013 1.00 84.81 337 ILE A N 1
ATOM 2530 C CA . ILE A 1 337 ? 2.042 28.220 -0.328 1.00 84.81 337 ILE A CA 1
ATOM 2531 C C . ILE A 1 337 ? 1.940 27.321 0.906 1.00 84.81 337 ILE A C 1
ATOM 2533 O O . ILE A 1 337 ? 2.950 26.939 1.492 1.00 84.81 337 ILE A O 1
ATOM 2537 N N . LYS A 1 338 ? 0.714 27.000 1.321 1.00 88.69 338 LYS A N 1
ATOM 2538 C CA . LYS A 1 338 ? 0.445 25.979 2.339 1.00 88.69 338 LYS A CA 1
ATOM 2539 C C . LYS A 1 338 ? -0.389 24.888 1.692 1.00 88.69 338 LYS A C 1
ATOM 2541 O O . LYS A 1 338 ? -1.507 25.159 1.267 1.00 88.69 338 LYS A O 1
ATOM 2546 N N . ALA A 1 339 ? 0.159 23.682 1.621 1.00 89.56 339 ALA A N 1
ATOM 2547 C CA . ALA A 1 339 ? -0.515 22.531 1.045 1.00 89.56 339 ALA A CA 1
ATOM 2548 C C . ALA A 1 339 ? -0.703 21.456 2.120 1.00 89.56 339 ALA A C 1
ATOM 2550 O O . ALA A 1 339 ? 0.253 21.067 2.791 1.00 89.56 339 ALA A O 1
ATOM 2551 N N . TYR A 1 340 ? -1.944 21.006 2.293 1.00 90.69 340 TYR A N 1
ATOM 2552 C CA . TYR A 1 340 ? -2.325 19.995 3.274 1.00 90.69 340 TYR A CA 1
ATOM 2553 C C . TYR A 1 340 ? -2.671 18.709 2.536 1.00 90.69 340 TYR A C 1
ATOM 2555 O O . TYR A 1 340 ? -3.559 18.702 1.687 1.00 90.69 340 TYR A O 1
ATOM 2563 N N . TYR A 1 341 ? -1.971 17.630 2.866 1.00 88.81 341 TYR A N 1
ATOM 2564 C CA . TYR A 1 341 ? -2.149 16.331 2.232 1.00 88.81 341 TYR A CA 1
ATOM 2565 C C . TYR A 1 341 ? -2.530 15.283 3.272 1.00 88.81 341 TYR A C 1
ATOM 2567 O O . TYR A 1 341 ? -1.955 15.238 4.356 1.00 88.81 341 TYR A O 1
ATOM 2575 N N . SER A 1 342 ? -3.452 14.399 2.903 1.00 84.62 342 SER A N 1
ATOM 2576 C CA . SER A 1 342 ? -3.812 13.204 3.675 1.00 84.62 342 SER A CA 1
ATOM 2577 C C . SER A 1 342 ? -3.034 11.952 3.243 1.00 84.62 342 SER A C 1
ATOM 2579 O O . SER A 1 342 ? -3.083 10.934 3.926 1.00 84.62 342 SER A O 1
ATOM 2581 N N . GLY A 1 343 ? -2.299 12.016 2.126 1.00 86.31 343 GLY A N 1
ATOM 2582 C CA . GLY A 1 343 ? -1.509 10.911 1.584 1.00 86.31 343 GLY A CA 1
ATOM 2583 C C . GLY A 1 343 ? -0.023 11.234 1.536 1.00 86.31 343 GLY A C 1
ATOM 2584 O O . GLY A 1 343 ? 0.396 12.093 0.765 1.00 86.31 343 GLY A O 1
ATOM 2585 N N . GLY A 1 344 ? 0.790 10.518 2.317 1.00 86.88 344 GLY A N 1
ATOM 2586 C CA . GLY A 1 344 ? 2.225 10.808 2.427 1.00 86.88 344 GLY A CA 1
ATOM 2587 C C . GLY A 1 344 ? 2.987 10.706 1.102 1.00 86.88 344 GLY A C 1
ATOM 2588 O O . GLY A 1 344 ? 3.932 11.452 0.882 1.00 86.88 344 GLY A O 1
ATOM 2589 N N . THR A 1 345 ? 2.574 9.813 0.203 1.00 91.00 345 THR A N 1
ATOM 2590 C CA . THR A 1 345 ? 3.194 9.656 -1.123 1.00 91.00 345 THR A CA 1
ATOM 2591 C C . THR A 1 345 ? 2.810 10.794 -2.068 1.00 91.00 345 THR A C 1
ATOM 2593 O O . THR A 1 345 ? 3.680 11.327 -2.745 1.00 91.00 345 THR A O 1
ATOM 2596 N N . LEU A 1 346 ? 1.542 11.216 -2.055 1.00 93.06 346 LEU A N 1
ATOM 2597 C CA . LEU A 1 346 ? 1.066 12.360 -2.845 1.00 93.06 346 LEU A CA 1
ATOM 2598 C C . LEU A 1 346 ? 1.771 13.647 -2.405 1.00 93.06 346 LEU A C 1
ATOM 2600 O O . LEU A 1 346 ? 2.258 14.422 -3.218 1.00 93.06 346 LEU A O 1
ATOM 2604 N N . ALA A 1 347 ? 1.887 13.824 -1.090 1.00 91.62 347 ALA A N 1
ATOM 2605 C CA . ALA A 1 347 ? 2.592 14.939 -0.483 1.00 91.62 347 ALA A CA 1
ATOM 2606 C C . ALA A 1 347 ? 4.089 14.951 -0.840 1.00 91.62 347 ALA A C 1
ATOM 2608 O O . ALA A 1 347 ? 4.665 16.017 -1.045 1.00 91.62 347 ALA A O 1
ATOM 2609 N N . TYR A 1 348 ? 4.714 13.772 -0.926 1.00 91.00 348 TYR A N 1
ATOM 2610 C CA . TYR A 1 348 ? 6.112 13.621 -1.327 1.00 91.00 348 TYR A CA 1
ATOM 2611 C C . TYR A 1 348 ? 6.335 13.970 -2.800 1.00 91.00 348 TYR A C 1
ATOM 2613 O O . TYR A 1 348 ? 7.240 14.742 -3.106 1.00 91.00 348 TYR A O 1
ATOM 2621 N N . GLU A 1 349 ? 5.497 13.456 -3.703 1.00 93.19 349 GLU A N 1
ATOM 2622 C CA . GLU A 1 349 ? 5.556 13.818 -5.122 1.00 93.19 349 GLU A CA 1
ATOM 2623 C C . GLU A 1 349 ? 5.340 15.321 -5.325 1.00 93.19 349 GLU A C 1
ATOM 2625 O O . GLU A 1 349 ? 6.134 15.979 -5.991 1.00 93.19 349 GLU A O 1
ATOM 2630 N N . ALA A 1 350 ? 4.330 15.901 -4.673 1.00 92.50 350 ALA A N 1
ATOM 2631 C CA . ALA A 1 350 ? 4.082 17.334 -4.751 1.00 92.50 350 ALA A CA 1
ATOM 2632 C C . ALA A 1 350 ? 5.262 18.165 -4.226 1.00 92.50 350 ALA A C 1
ATOM 2634 O O . ALA A 1 350 ? 5.632 19.163 -4.837 1.00 92.50 350 ALA A O 1
ATOM 2635 N N . ALA A 1 351 ? 5.877 17.756 -3.113 1.00 90.25 351 ALA A N 1
ATOM 2636 C CA . ALA A 1 351 ? 7.071 18.405 -2.582 1.00 90.25 351 ALA A CA 1
ATOM 2637 C C . ALA A 1 351 ? 8.239 18.365 -3.579 1.00 90.25 351 ALA A C 1
ATOM 2639 O O . ALA A 1 351 ? 8.896 19.384 -3.787 1.00 90.25 351 ALA A O 1
ATOM 2640 N N . MET A 1 352 ? 8.472 17.216 -4.218 1.00 89.38 352 MET A N 1
ATOM 2641 C CA . MET A 1 352 ? 9.484 17.054 -5.264 1.00 89.38 352 MET A CA 1
ATOM 2642 C C . MET A 1 352 ? 9.222 18.000 -6.443 1.00 89.38 352 MET A C 1
ATOM 2644 O O . MET A 1 352 ? 10.113 18.758 -6.826 1.00 89.38 352 MET A O 1
ATOM 2648 N N . LEU A 1 353 ? 7.990 18.024 -6.958 1.00 89.81 353 LEU A N 1
ATOM 2649 C CA . LEU A 1 353 ? 7.601 18.871 -8.088 1.00 89.81 353 LEU A CA 1
ATOM 2650 C C . LEU A 1 353 ? 7.689 20.368 -7.759 1.00 89.81 353 LEU A C 1
ATOM 2652 O O . LEU A 1 353 ? 8.206 21.143 -8.559 1.00 89.81 353 LEU A O 1
ATOM 2656 N N . VAL A 1 354 ? 7.235 20.788 -6.573 1.00 89.88 354 VAL A N 1
ATOM 2657 C CA . VAL A 1 354 ? 7.331 22.189 -6.123 1.00 89.88 354 VAL A CA 1
ATOM 2658 C C . VAL A 1 354 ? 8.789 22.602 -5.949 1.00 89.88 354 VAL A C 1
ATOM 2660 O O . VAL A 1 354 ? 9.165 23.694 -6.370 1.00 89.88 354 VAL A O 1
ATOM 2663 N N . LYS A 1 355 ? 9.626 21.733 -5.369 1.00 87.50 355 LYS A N 1
ATOM 2664 C CA . LYS A 1 355 ? 11.062 21.988 -5.214 1.00 87.50 355 LYS A CA 1
ATOM 2665 C C . LYS A 1 355 ? 11.733 22.194 -6.571 1.00 87.50 355 LYS A C 1
ATOM 2667 O O . LYS A 1 355 ? 12.447 23.180 -6.737 1.00 87.50 355 LYS A O 1
ATOM 2672 N N . ALA A 1 356 ? 11.470 21.305 -7.528 1.00 85.94 356 ALA A N 1
ATOM 2673 C CA . ALA A 1 356 ? 12.004 21.407 -8.882 1.00 85.94 356 ALA A CA 1
ATOM 2674 C C . ALA A 1 356 ? 11.490 22.668 -9.602 1.00 85.94 356 ALA A C 1
ATOM 2676 O O . ALA A 1 356 ? 12.279 23.445 -10.134 1.00 85.94 356 ALA A O 1
ATOM 2677 N N . GLY A 1 357 ? 10.178 22.923 -9.559 1.00 86.06 357 GLY A N 1
ATOM 2678 C CA . GLY A 1 357 ? 9.543 24.050 -10.248 1.00 86.06 357 GLY A CA 1
ATOM 2679 C C . GLY A 1 357 ? 9.919 25.430 -9.695 1.00 86.06 357 GLY A C 1
ATOM 2680 O O . GLY A 1 357 ? 9.966 26.397 -10.453 1.00 86.06 357 GLY A O 1
ATOM 2681 N N . LEU A 1 358 ? 10.210 25.533 -8.394 1.00 86.06 358 LEU A N 1
ATOM 2682 C CA . LEU A 1 358 ? 10.633 26.778 -7.737 1.00 86.06 358 LEU A CA 1
ATOM 2683 C C . LEU A 1 358 ? 12.153 26.876 -7.529 1.00 86.06 358 LEU A C 1
ATOM 2685 O O . LEU A 1 358 ? 12.620 27.872 -6.978 1.00 86.06 358 LEU A O 1
ATOM 2689 N N . ASN A 1 359 ? 12.920 25.874 -7.975 1.00 86.69 359 ASN A N 1
ATOM 2690 C CA . ASN A 1 359 ? 14.373 25.790 -7.815 1.00 86.69 359 ASN A CA 1
ATOM 2691 C C . ASN A 1 359 ? 14.831 25.993 -6.353 1.00 86.69 359 ASN A C 1
ATOM 2693 O O . ASN A 1 359 ? 15.716 26.801 -6.065 1.00 86.69 359 ASN A O 1
ATOM 2697 N N . LEU A 1 360 ? 14.177 25.291 -5.422 1.00 84.44 360 LEU A N 1
ATOM 2698 C CA . LEU A 1 360 ? 14.436 25.403 -3.984 1.00 84.44 360 LEU A CA 1
ATOM 2699 C C . LEU A 1 360 ? 15.597 24.489 -3.557 1.00 84.44 360 LEU A C 1
ATOM 2701 O O . LEU A 1 360 ? 15.637 23.306 -3.910 1.00 84.44 360 LEU A O 1
ATOM 2705 N N . GLU A 1 361 ? 16.522 25.022 -2.755 1.00 70.62 361 GLU A N 1
ATOM 2706 C CA . GLU A 1 361 ? 17.603 24.238 -2.147 1.00 70.62 361 GLU A CA 1
ATOM 2707 C C . GLU A 1 361 ? 17.078 23.349 -1.005 1.00 70.62 361 GLU A C 1
ATOM 2709 O O . GLU A 1 361 ? 16.034 23.597 -0.405 1.00 70.62 361 GLU A O 1
ATOM 2714 N N . GLN A 1 362 ? 17.785 22.255 -0.732 1.00 60.31 362 GLN A N 1
ATOM 2715 C CA . GLN A 1 362 ? 17.392 21.269 0.269 1.00 60.31 362 GLN A CA 1
ATOM 2716 C C . GLN A 1 362 ? 17.844 21.716 1.663 1.00 60.31 362 GLN A C 1
ATOM 2718 O O . GLN A 1 362 ? 19.035 21.685 1.957 1.00 60.31 362 GLN A O 1
ATOM 2723 N N . GLU A 1 363 ? 16.917 22.063 2.556 1.00 54.19 363 GLU A N 1
ATOM 2724 C CA . GLU A 1 363 ? 17.195 21.925 3.987 1.00 54.19 363 GLU A CA 1
ATOM 2725 C C . GLU A 1 363 ? 16.986 20.448 4.352 1.00 54.19 363 GLU A C 1
ATOM 2727 O O . GLU A 1 363 ? 15.861 19.960 4.405 1.00 54.19 363 GLU A O 1
ATOM 2732 N N . ASP A 1 364 ? 18.076 19.709 4.585 1.00 48.06 364 ASP A N 1
ATOM 2733 C CA . ASP A 1 364 ? 18.077 18.273 4.942 1.00 48.06 364 ASP A CA 1
ATOM 2734 C C . ASP A 1 364 ? 17.409 17.947 6.296 1.00 48.06 364 ASP A C 1
ATOM 2736 O O . ASP A 1 364 ? 17.410 16.803 6.757 1.00 48.06 364 ASP A O 1
ATOM 2740 N N . ALA A 1 365 ? 16.820 18.938 6.962 1.00 48.97 365 ALA A N 1
ATOM 2741 C CA . ALA A 1 365 ? 16.082 18.734 8.191 1.00 48.97 365 ALA A CA 1
ATOM 2742 C C . ALA A 1 365 ? 14.613 18.443 7.866 1.00 48.97 365 ALA A C 1
ATOM 2744 O O . ALA A 1 365 ? 13.818 19.356 7.648 1.00 48.97 365 ALA A O 1
ATOM 2745 N N . HIS A 1 366 ? 14.224 17.164 7.908 1.00 55.31 366 HIS A N 1
ATOM 2746 C CA . HIS A 1 366 ? 12.822 16.800 8.108 1.00 55.31 366 HIS A CA 1
ATOM 2747 C C . HIS A 1 366 ? 12.332 17.460 9.401 1.00 55.31 366 HIS A C 1
ATOM 2749 O O . HIS A 1 366 ? 12.580 16.964 10.501 1.00 55.31 366 HIS A O 1
ATOM 2755 N N . GLN A 1 367 ? 11.667 18.606 9.281 1.00 61.81 367 GLN A N 1
ATOM 2756 C CA . GLN A 1 367 ? 11.007 19.219 10.417 1.00 61.81 367 GLN A CA 1
ATOM 2757 C C . GLN A 1 367 ? 9.733 18.428 10.706 1.00 61.81 367 GLN A C 1
ATOM 2759 O O . GLN A 1 367 ? 8.958 18.135 9.797 1.00 61.81 367 GLN A O 1
ATOM 2764 N N . GLU A 1 368 ? 9.526 18.071 11.971 1.00 66.19 368 GLU A N 1
ATOM 2765 C CA . GLU A 1 368 ? 8.380 17.275 12.408 1.00 66.19 368 GLU A CA 1
ATOM 2766 C C . GLU A 1 368 ? 7.064 17.859 11.857 1.00 66.19 368 GLU A C 1
ATOM 2768 O O . GLU A 1 368 ? 6.770 19.045 12.027 1.00 66.19 368 GLU A O 1
ATOM 2773 N N . GLY A 1 369 ? 6.314 17.035 11.120 1.00 70.50 369 GLY A N 1
ATOM 2774 C CA . GLY A 1 369 ? 5.056 17.422 10.472 1.00 70.50 369 GLY A CA 1
ATOM 2775 C C . GLY A 1 369 ? 5.161 18.050 9.071 1.00 70.50 369 GLY A C 1
ATOM 2776 O O . GLY A 1 369 ? 4.118 18.314 8.478 1.00 70.50 369 GLY A O 1
ATOM 2777 N N . TYR A 1 370 ? 6.359 18.259 8.507 1.00 80.44 370 TYR A N 1
ATOM 2778 C CA . TYR A 1 370 ? 6.543 18.818 7.158 1.00 80.44 370 TYR A CA 1
ATOM 2779 C C . TYR A 1 370 ? 7.323 17.869 6.241 1.00 80.44 370 TYR A C 1
ATOM 2781 O O . TYR A 1 370 ? 8.369 17.340 6.608 1.00 80.44 370 TYR A O 1
ATOM 2789 N N . ILE A 1 371 ? 6.835 17.700 5.008 1.00 82.56 371 ILE A N 1
ATOM 2790 C CA . ILE A 1 371 ? 7.598 17.042 3.932 1.00 82.56 371 ILE A CA 1
ATOM 2791 C C . ILE A 1 371 ? 8.486 18.050 3.194 1.00 82.56 371 ILE A C 1
ATOM 2793 O O . ILE A 1 371 ? 9.623 17.731 2.868 1.00 82.56 371 ILE A O 1
ATOM 2797 N N . LEU A 1 372 ? 7.984 19.269 2.974 1.00 84.62 372 LEU A N 1
ATOM 2798 C CA . LEU A 1 372 ? 8.734 20.394 2.424 1.00 84.62 372 LEU A CA 1
ATOM 2799 C C . LEU A 1 372 ? 8.405 21.652 3.222 1.00 84.62 372 LEU A C 1
ATOM 2801 O O . LEU A 1 372 ? 7.235 21.981 3.431 1.00 84.62 372 LEU A O 1
ATOM 2805 N N . LYS A 1 373 ? 9.449 22.359 3.643 1.00 84.44 373 LYS A N 1
ATOM 2806 C CA . LYS A 1 373 ? 9.370 23.693 4.224 1.00 84.44 373 LYS A CA 1
ATOM 2807 C C . LYS A 1 373 ? 10.573 24.477 3.713 1.00 84.44 373 LYS A C 1
ATOM 2809 O O . LYS A 1 373 ? 11.698 24.088 3.999 1.00 84.44 373 LYS A O 1
ATOM 2814 N N . ALA A 1 374 ? 10.312 25.514 2.929 1.00 76.38 374 ALA A N 1
ATOM 2815 C CA . ALA A 1 374 ? 11.307 26.342 2.260 1.00 76.38 374 ALA A CA 1
ATOM 2816 C C . ALA A 1 374 ? 10.840 27.800 2.231 1.00 76.38 374 ALA A C 1
ATOM 2818 O O . ALA A 1 374 ? 9.602 28.015 2.308 1.00 76.38 374 ALA A O 1
#

Sequence (374 aa):
MLHTIIQKNNYQDSIVLMLLTNRLLTIEGINNASVMMGTPANKDIFKTGGLYTEEMSNATSNDMVLVLDIEEEEIIETVLSEIDAFLSDQSNSAGEETQSVKTWEKALDLGKDAKVAVLSIPGTMAAPEIETALAAGKHVFCFSDNVSLEEEVRLKKMAHEQGLLLMGPDCGTGILNGIPVAFTNAVRKGKIGVVGASGTGIQEVTTIIHKLGAGVTQAIGTGGRDLKEAVGGITMKDSILALEHDPDTEVIVVISKPPAPRVRDEVLALLRRGTKPAVTIFLGEEPTDHEENLYRAYTLEEAAQLAVQLLRQEQIGLEPVKEETAAAAFGPEQQKIKAYYSGGTLAYEAAMLVKAGLNLEQEDAHQEGYILKA

pLDDT: mean 90.61, std 10.38, range [46.19, 98.88]